Protein AF-A0A812PZ61-F1 (afdb_monomer_lite)

pLDDT: mean 82.02, std 17.29, range [27.69, 97.19]

Secondary structure (DSSP, 8-state):
-HHHHHHHHHHTT-SS-TTSSBS-SSS--B---TTS-GGGBTT--STT-GGGGG---HHHHHHHS-GGGS-GGGGSTT--HHHHT--IIIIIIIIIHHHHHHHHHHHHHHTT-S---SSHHHHHHHHHHHHHHHHHHTT----S----HHHHTTTT-SS----TT--HHHHHHHHHHHHHHHHHHHHH-SS--HHHHHHHHHTTS----S-------

Structure (mmCIF, N/CA/C/O backbone):
data_AF-A0A812PZ61-F1
#
_entry.id   AF-A0A812PZ61-F1
#
loop_
_atom_site.group_PDB
_atom_site.id
_atom_site.type_symbol
_atom_site.label_atom_id
_atom_site.label_alt_id
_atom_site.label_comp_id
_atom_site.label_asym_id
_atom_site.label_entity_id
_atom_site.label_seq_id
_atom_site.pdbx_PDB_ins_code
_atom_site.Cartn_x
_atom_site.Cartn_y
_atom_site.Cartn_z
_atom_site.occupancy
_atom_site.B_iso_or_equiv
_atom_site.auth_seq_id
_atom_site.auth_comp_id
_atom_site.auth_asym_id
_atom_site.auth_atom_id
_atom_site.pdbx_PDB_model_num
ATOM 1 N N . MET A 1 1 ? 16.440 5.138 2.531 1.00 53.47 1 MET A N 1
ATOM 2 C CA . MET A 1 1 ? 15.393 4.980 1.491 1.00 53.47 1 MET A CA 1
ATOM 3 C C . MET A 1 1 ? 15.891 5.343 0.094 1.00 53.47 1 MET A C 1
ATOM 5 O O . MET A 1 1 ? 15.826 4.488 -0.773 1.00 53.47 1 MET A O 1
ATOM 9 N N . LYS A 1 2 ? 16.418 6.557 -0.146 1.00 59.28 2 LYS 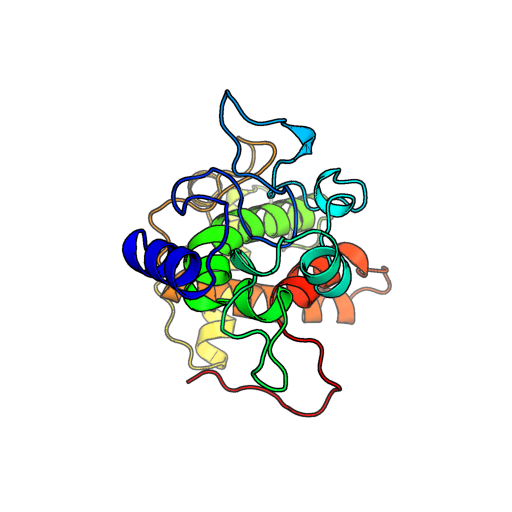A N 1
ATOM 10 C CA . LYS A 1 2 ? 16.941 6.957 -1.473 1.00 59.28 2 LYS A CA 1
ATOM 11 C C . LYS A 1 2 ? 18.099 6.066 -1.960 1.00 59.28 2 LYS A C 1
ATOM 13 O O . LYS A 1 2 ? 18.187 5.773 -3.144 1.00 59.28 2 LYS A O 1
ATOM 18 N N . TYR A 1 3 ? 18.962 5.629 -1.042 1.00 69.62 3 TYR A N 1
ATOM 19 C CA . TYR A 1 3 ? 20.165 4.860 -1.363 1.00 69.62 3 TYR A CA 1
ATOM 20 C C . TYR A 1 3 ? 19.883 3.379 -1.669 1.00 69.62 3 TYR A C 1
ATOM 22 O O . TYR A 1 3 ? 20.435 2.868 -2.633 1.00 69.62 3 TYR A O 1
ATOM 30 N N . ASP A 1 4 ? 18.973 2.724 -0.944 1.00 74.31 4 ASP A N 1
ATOM 31 C CA . ASP A 1 4 ? 18.611 1.310 -1.153 1.00 74.31 4 ASP A CA 1
ATOM 32 C C . ASP A 1 4 ? 17.922 1.089 -2.504 1.00 74.31 4 ASP A C 1
ATOM 34 O O . ASP A 1 4 ? 18.283 0.184 -3.253 1.00 74.31 4 ASP A O 1
ATOM 38 N N . LEU A 1 5 ? 16.964 1.954 -2.860 1.00 77.06 5 LEU A N 1
ATOM 39 C CA . LEU A 1 5 ? 16.309 1.907 -4.172 1.00 77.06 5 LEU A CA 1
ATOM 40 C C . LEU A 1 5 ? 17.296 2.226 -5.296 1.00 77.06 5 LEU A C 1
ATOM 42 O O . LEU A 1 5 ? 17.279 1.569 -6.333 1.00 77.06 5 LEU A O 1
ATOM 46 N N . LYS A 1 6 ? 18.199 3.189 -5.074 1.00 86.06 6 LYS A N 1
ATOM 47 C CA . LYS A 1 6 ? 19.278 3.493 -6.018 1.00 86.06 6 LYS A CA 1
ATOM 48 C C . LYS A 1 6 ? 20.178 2.279 -6.244 1.00 86.06 6 LYS A C 1
ATOM 50 O O . LYS A 1 6 ? 20.423 1.941 -7.395 1.00 86.06 6 LYS A O 1
ATOM 55 N N . ALA A 1 7 ? 20.618 1.612 -5.179 1.00 86.75 7 ALA A N 1
ATOM 56 C CA . ALA A 1 7 ? 21.434 0.409 -5.278 1.00 86.75 7 ALA A CA 1
ATOM 57 C C . ALA A 1 7 ? 20.692 -0.706 -6.026 1.00 86.75 7 ALA A C 1
ATOM 59 O O . ALA A 1 7 ? 21.261 -1.304 -6.928 1.00 86.75 7 ALA A O 1
ATOM 60 N N . ARG A 1 8 ? 19.401 -0.932 -5.744 1.00 85.00 8 ARG A N 1
ATOM 61 C CA . ARG A 1 8 ? 18.586 -1.921 -6.475 1.00 85.00 8 ARG A CA 1
ATOM 62 C C . ARG A 1 8 ? 18.519 -1.633 -7.973 1.00 85.00 8 ARG A C 1
ATOM 64 O O . ARG A 1 8 ? 18.761 -2.545 -8.760 1.00 85.00 8 ARG A O 1
ATOM 71 N N . VAL A 1 9 ? 18.223 -0.389 -8.352 1.00 88.69 9 VAL A N 1
ATOM 72 C CA . VAL A 1 9 ? 18.189 0.045 -9.759 1.00 88.69 9 VAL A CA 1
ATOM 73 C C . VAL A 1 9 ? 19.549 -0.178 -10.420 1.00 88.69 9 VAL A C 1
ATOM 75 O O . VAL A 1 9 ? 19.623 -0.780 -11.487 1.00 88.69 9 VAL A O 1
ATOM 78 N N . GLN A 1 10 ? 20.630 0.236 -9.755 1.00 91.31 10 GLN A N 1
ATOM 79 C CA . GLN A 1 10 ? 21.991 0.121 -10.281 1.00 91.31 10 GLN A CA 1
ATOM 80 C C . GLN A 1 10 ? 22.463 -1.332 -10.398 1.00 91.31 10 GLN A C 1
ATOM 82 O O . GLN A 1 10 ? 23.061 -1.688 -11.404 1.00 91.31 10 GLN A O 1
ATOM 87 N N . CYS A 1 11 ? 22.176 -2.185 -9.416 1.00 91.88 11 CYS A N 1
ATOM 88 C CA . CYS A 1 11 ? 22.588 -3.588 -9.433 1.00 91.88 11 CYS A CA 1
ATOM 89 C C . CYS A 1 11 ? 21.823 -4.434 -10.458 1.00 91.88 11 CYS A C 1
ATOM 91 O O . CYS A 1 11 ? 22.316 -5.495 -10.824 1.00 91.88 11 CYS A O 1
ATOM 93 N N . ASN A 1 12 ? 20.632 -4.006 -10.891 1.00 92.81 12 ASN A N 1
ATOM 94 C CA . ASN A 1 12 ? 19.802 -4.736 -11.857 1.00 92.81 12 ASN A CA 1
ATOM 95 C C . ASN A 1 12 ? 19.757 -4.085 -13.247 1.00 92.81 12 ASN A C 1
ATOM 97 O O . ASN A 1 12 ? 19.023 -4.564 -14.105 1.00 92.81 12 ASN A O 1
ATOM 101 N N . PHE A 1 13 ? 20.490 -2.988 -13.454 1.00 93.62 13 PHE A N 1
ATOM 102 C CA . PHE A 1 13 ? 20.477 -2.208 -14.699 1.00 93.62 13 PHE A CA 1
ATOM 103 C C . PHE A 1 13 ? 19.070 -1.791 -15.148 1.00 93.62 13 PHE A C 1
ATOM 105 O O . PHE A 1 13 ? 18.771 -1.713 -16.337 1.00 93.62 13 PHE A O 1
ATOM 112 N N . PHE A 1 14 ? 18.186 -1.493 -14.192 1.00 91.88 14 PHE A N 1
ATOM 113 C CA . PHE A 1 14 ? 16.850 -1.019 -14.531 1.00 91.88 14 PHE A CA 1
ATOM 114 C C . PHE A 1 14 ? 16.921 0.370 -15.168 1.00 91.88 14 PHE A C 1
ATOM 116 O O . PHE A 1 14 ? 17.607 1.267 -14.675 1.00 91.88 14 PHE A O 1
ATOM 123 N N . SER A 1 15 ? 16.179 0.554 -16.261 1.00 87.62 15 SER A N 1
ATOM 124 C CA . SER A 1 15 ? 16.115 1.824 -16.994 1.00 87.62 15 SER A CA 1
ATOM 125 C C . SER A 1 15 ? 15.416 2.928 -16.197 1.00 87.62 15 SER A C 1
ATOM 127 O O . SER A 1 15 ? 15.659 4.118 -16.410 1.00 87.62 15 SER A O 1
ATOM 129 N N . ARG A 1 16 ? 14.556 2.551 -15.246 1.00 87.88 16 ARG A N 1
ATOM 130 C CA . ARG A 1 16 ? 13.842 3.487 -14.380 1.00 87.88 16 ARG A CA 1
ATOM 131 C C . ARG A 1 16 ? 14.787 4.042 -13.326 1.00 87.88 16 ARG A C 1
ATOM 133 O O . ARG A 1 16 ? 15.367 3.313 -12.527 1.00 87.88 16 ARG A O 1
ATOM 140 N N . HIS A 1 17 ? 14.912 5.365 -13.279 1.00 85.25 17 HIS A N 1
ATOM 141 C CA . HIS A 1 17 ? 15.695 6.003 -12.229 1.00 85.25 17 HIS A CA 1
ATOM 142 C C . HIS A 1 17 ? 14.991 5.867 -10.868 1.00 85.25 17 HIS A C 1
ATOM 144 O O . HIS A 1 17 ? 13.775 6.000 -10.754 1.00 85.25 17 HIS A O 1
ATOM 150 N N . TYR A 1 18 ? 15.768 5.692 -9.799 1.00 80.75 18 TYR A N 1
ATOM 151 C CA . TYR A 1 18 ? 15.262 5.466 -8.434 1.00 80.75 18 TYR A CA 1
ATOM 152 C C . TYR A 1 18 ? 14.391 6.602 -7.856 1.00 80.75 18 TYR A C 1
ATOM 154 O O . TYR A 1 18 ? 13.793 6.449 -6.794 1.00 80.75 18 TYR A O 1
ATOM 162 N N . GLY A 1 19 ? 14.399 7.774 -8.496 1.00 81.31 19 GLY A N 1
ATOM 163 C CA . GLY A 1 19 ? 13.623 8.949 -8.099 1.00 81.31 19 GLY A CA 1
ATOM 164 C C . GLY A 1 19 ? 12.342 9.139 -8.908 1.00 81.31 19 GLY A C 1
ATOM 165 O O . GLY A 1 19 ? 11.720 10.187 -8.772 1.00 81.31 19 GLY A O 1
ATOM 166 N N . CYS A 1 20 ? 11.992 8.198 -9.790 1.00 86.50 20 CYS A N 1
ATOM 167 C CA . CYS A 1 20 ? 10.758 8.287 -10.559 1.00 86.50 20 CYS A CA 1
ATOM 168 C C . CYS A 1 20 ? 9.542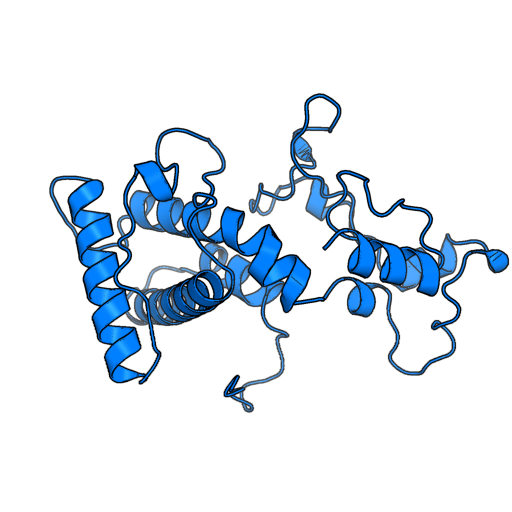 8.060 -9.652 1.00 86.50 20 CYS A C 1
ATOM 170 O O . CYS A 1 20 ? 9.648 7.528 -8.544 1.00 86.50 20 CYS A O 1
ATOM 172 N N . ASN A 1 21 ? 8.365 8.454 -10.137 1.00 87.12 21 ASN A N 1
ATOM 173 C CA . ASN A 1 21 ? 7.117 8.245 -9.405 1.00 87.12 21 ASN A CA 1
ATOM 174 C C . ASN A 1 21 ? 6.603 6.803 -9.500 1.00 87.12 21 ASN A C 1
ATOM 176 O O . ASN A 1 21 ? 5.632 6.479 -8.826 1.00 87.12 21 ASN A O 1
ATOM 180 N N . LEU A 1 22 ? 7.226 5.934 -10.298 1.00 86.56 22 LEU A N 1
ATOM 181 C CA . LEU A 1 22 ? 6.807 4.541 -10.445 1.00 86.56 22 LEU A CA 1
ATOM 182 C C . LEU A 1 22 ? 7.115 3.761 -9.162 1.00 86.56 22 LEU A C 1
ATOM 184 O O . LEU A 1 22 ? 8.175 3.922 -8.559 1.00 86.56 22 LEU A O 1
ATOM 188 N N . VAL A 1 23 ? 6.172 2.929 -8.718 1.00 81.81 23 VAL A N 1
ATOM 189 C CA . VAL A 1 23 ? 6.285 2.231 -7.423 1.00 81.81 23 VAL A CA 1
ATOM 190 C C . VAL A 1 23 ? 7.032 0.901 -7.509 1.00 81.81 23 VAL A C 1
ATOM 192 O O . VAL A 1 23 ? 7.498 0.400 -6.487 1.00 81.81 23 VAL A O 1
ATOM 195 N N . CYS A 1 24 ? 7.149 0.318 -8.703 1.00 82.56 24 CYS A N 1
ATOM 196 C CA . CYS A 1 24 ? 7.891 -0.918 -8.943 1.00 82.56 24 CYS A CA 1
ATOM 197 C C . CYS A 1 24 ? 8.337 -1.024 -10.409 1.00 82.56 24 CYS A C 1
ATOM 199 O O . CYS A 1 24 ? 7.972 -0.188 -11.229 1.00 82.56 24 CYS A O 1
ATOM 201 N N . GLU A 1 25 ? 9.093 -2.070 -10.746 1.00 86.62 25 GLU A N 1
ATOM 202 C CA . GLU A 1 25 ? 9.547 -2.356 -12.120 1.00 86.62 25 GLU A CA 1
ATOM 203 C C . GLU A 1 25 ? 8.561 -3.217 -12.924 1.00 86.62 25 GLU A C 1
ATOM 205 O O . GLU A 1 25 ? 8.657 -3.315 -14.143 1.00 86.62 25 GLU A O 1
ATOM 210 N N . SER A 1 26 ? 7.593 -3.844 -12.252 1.00 88.00 26 SER A N 1
ATOM 211 C CA . SER A 1 26 ? 6.678 -4.815 -12.864 1.00 88.00 26 SER A CA 1
ATOM 212 C C . SER A 1 26 ? 5.349 -4.221 -13.327 1.00 88.00 26 SER A C 1
ATOM 214 O O . SER A 1 26 ? 4.508 -4.972 -13.806 1.00 88.00 26 SER A O 1
ATOM 216 N N . CYS A 1 27 ? 5.104 -2.921 -13.174 1.00 89.56 27 CYS A N 1
ATOM 217 C CA . CYS A 1 27 ? 3.934 -2.241 -13.744 1.00 89.56 27 CYS A CA 1
ATOM 218 C C . CYS A 1 27 ? 4.176 -0.731 -13.870 1.00 89.56 27 CYS A C 1
ATOM 220 O O . CYS A 1 27 ? 5.232 -0.238 -13.477 1.00 89.56 27 CYS A O 1
ATOM 222 N N . PHE A 1 28 ? 3.218 0.015 -14.420 1.00 90.81 28 PHE A N 1
ATOM 223 C CA . PHE A 1 28 ? 3.253 1.480 -14.511 1.00 90.81 28 PHE A CA 1
ATOM 224 C C . PHE A 1 28 ? 2.526 2.191 -13.364 1.00 90.81 28 PHE A C 1
ATOM 226 O O . PHE A 1 28 ? 2.258 3.384 -13.460 1.00 90.81 28 PHE A O 1
ATOM 233 N N . ALA A 1 29 ? 2.231 1.490 -12.264 1.00 89.38 29 ALA A N 1
ATOM 234 C CA . ALA A 1 29 ? 1.655 2.133 -11.090 1.00 89.38 29 ALA A CA 1
ATOM 235 C C . ALA A 1 29 ? 2.591 3.241 -10.581 1.00 89.38 29 ALA A C 1
ATOM 237 O O . ALA A 1 29 ? 3.792 3.018 -10.391 1.00 89.38 29 ALA A O 1
ATOM 238 N N . CYS A 1 30 ? 2.049 4.434 -10.356 1.00 88.94 30 CYS A N 1
ATOM 239 C CA . CYS A 1 30 ? 2.816 5.610 -9.974 1.00 88.94 30 CYS A CA 1
ATOM 240 C C . CYS A 1 30 ? 2.196 6.344 -8.790 1.00 88.94 30 CYS A C 1
ATOM 242 O O . CYS A 1 30 ? 0.980 6.336 -8.592 1.00 88.94 30 CYS A O 1
ATOM 244 N N . LYS A 1 31 ? 3.050 7.000 -8.002 1.00 86.44 31 LYS A N 1
ATOM 245 C CA . LYS A 1 31 ? 2.644 7.951 -6.972 1.00 86.44 31 LYS A CA 1
ATOM 246 C C . LYS A 1 31 ? 1.918 9.127 -7.618 1.00 86.44 31 LYS A C 1
ATOM 248 O O . LYS A 1 31 ? 2.411 9.614 -8.634 1.00 86.44 31 LYS A O 1
ATOM 253 N N . PRO A 1 32 ? 0.804 9.590 -7.032 1.00 87.25 32 PRO A N 1
ATOM 254 C CA . PRO A 1 32 ? 0.094 10.741 -7.557 1.00 87.25 32 PRO A CA 1
ATOM 255 C C . PRO A 1 32 ? 0.986 11.985 -7.478 1.00 87.25 32 PRO A C 1
ATOM 257 O O . PRO A 1 32 ? 1.532 12.308 -6.422 1.00 87.25 32 PRO A O 1
ATOM 260 N N . ALA A 1 33 ? 1.135 12.654 -8.612 1.00 88.25 33 ALA A N 1
ATOM 261 C CA . ALA A 1 33 ? 1.774 13.949 -8.784 1.00 88.25 33 ALA A CA 1
ATOM 262 C C . ALA A 1 33 ? 1.110 14.676 -9.963 1.00 88.25 33 ALA A C 1
ATOM 264 O O . ALA A 1 33 ? 0.471 14.039 -10.802 1.00 88.25 33 ALA A O 1
ATOM 265 N N . ASP A 1 34 ? 1.315 15.988 -10.070 1.00 87.69 34 ASP A N 1
ATOM 266 C CA . ASP A 1 34 ? 0.693 16.815 -11.117 1.00 87.69 34 ASP A CA 1
ATOM 267 C C . ASP A 1 34 ? 1.034 16.347 -12.545 1.00 87.69 34 ASP A C 1
ATOM 269 O O . ASP A 1 34 ? 0.280 16.582 -13.482 1.00 87.69 34 ASP A O 1
ATOM 273 N N . SER A 1 35 ? 2.168 15.660 -12.715 1.00 87.19 35 SER A N 1
ATOM 274 C CA . SER A 1 35 ? 2.659 15.158 -14.002 1.00 87.19 35 SER A CA 1
ATOM 275 C C . SER A 1 35 ? 2.328 13.691 -14.292 1.00 87.19 35 SER A C 1
ATOM 277 O O . SER A 1 35 ? 2.734 13.172 -15.332 1.00 87.19 35 SER A O 1
ATOM 279 N N . THR A 1 36 ? 1.653 12.986 -13.381 1.00 88.19 36 THR A N 1
ATOM 280 C CA . THR A 1 36 ? 1.374 11.549 -13.530 1.00 88.19 36 THR A CA 1
ATOM 281 C C . THR A 1 36 ? -0.062 11.292 -13.951 1.00 88.19 36 THR A C 1
ATOM 283 O O . THR A 1 36 ? -0.969 11.923 -13.419 1.00 88.19 36 THR A O 1
ATOM 286 N N . GLU A 1 37 ? -0.266 10.313 -14.835 1.00 90.62 37 GLU A N 1
ATOM 287 C CA . GLU A 1 37 ? -1.592 9.844 -15.251 1.00 90.62 37 GLU A CA 1
ATOM 288 C C . GLU A 1 37 ? -2.422 9.388 -14.030 1.00 90.62 37 GLU A C 1
ATOM 290 O O . GLU A 1 37 ? -2.051 8.396 -13.388 1.00 90.62 37 GLU A O 1
ATOM 295 N N . PRO A 1 38 ? -3.541 10.063 -13.697 1.00 89.12 38 PRO A N 1
ATOM 296 C CA . PRO A 1 38 ? -4.363 9.723 -12.534 1.00 89.12 38 PRO A CA 1
ATOM 297 C C . PRO A 1 38 ? -4.846 8.268 -12.516 1.00 89.12 38 PRO A C 1
ATOM 299 O O . PRO A 1 38 ? -4.929 7.657 -11.448 1.00 89.12 38 PRO A O 1
ATOM 302 N N . LEU A 1 39 ? -5.101 7.670 -13.685 1.00 89.44 39 LEU A N 1
ATOM 303 C CA . LEU A 1 39 ? -5.529 6.269 -13.788 1.00 89.44 39 LEU A CA 1
ATOM 304 C C . LEU A 1 39 ? -4.435 5.267 -13.380 1.00 89.44 39 LEU A C 1
ATOM 306 O O . LEU A 1 39 ? -4.736 4.130 -13.000 1.00 89.44 39 LEU A O 1
ATOM 310 N N . MET A 1 40 ? -3.168 5.685 -13.415 1.00 92.31 40 MET A N 1
ATOM 311 C CA . MET A 1 40 ? -2.020 4.878 -12.997 1.00 92.31 40 MET A CA 1
ATOM 312 C C . MET A 1 40 ? -1.706 5.009 -11.502 1.00 92.31 40 MET A C 1
ATOM 314 O O . MET A 1 40 ? -0.725 4.439 -11.025 1.00 92.31 40 MET A O 1
ATOM 318 N N . ASN A 1 41 ? -2.544 5.705 -10.731 1.00 88.06 41 ASN A N 1
ATOM 319 C CA . ASN A 1 41 ? -2.355 5.861 -9.295 1.00 88.06 41 ASN A CA 1
ATOM 320 C C . ASN A 1 41 ? -2.299 4.495 -8.585 1.00 88.06 41 ASN A C 1
ATOM 322 O O . ASN A 1 41 ? -3.267 3.729 -8.595 1.00 88.06 41 ASN A O 1
ATOM 326 N N . TYR A 1 42 ? -1.170 4.201 -7.932 1.00 85.50 42 TYR A N 1
ATOM 327 C CA . TYR A 1 42 ? -0.973 2.942 -7.196 1.00 85.50 42 TYR A CA 1
ATOM 328 C C . TYR A 1 42 ? -1.945 2.762 -6.022 1.00 85.50 42 TYR A C 1
ATOM 330 O O . TYR A 1 42 ? -2.115 1.647 -5.537 1.00 85.50 42 TYR A O 1
ATOM 338 N N . ARG A 1 43 ? -2.561 3.854 -5.550 1.00 83.31 43 ARG A N 1
ATOM 339 C CA . ARG A 1 43 ? -3.534 3.848 -4.450 1.00 83.31 43 ARG A CA 1
ATOM 340 C C . ARG A 1 43 ? -4.913 3.349 -4.885 1.00 83.31 43 ARG A C 1
ATOM 342 O O . ARG A 1 43 ? -5.754 3.077 -4.036 1.00 83.31 43 ARG A O 1
ATOM 349 N N . ASN A 1 44 ? -5.162 3.226 -6.188 1.00 80.75 44 ASN A N 1
ATOM 350 C CA . ASN A 1 44 ? -6.427 2.721 -6.703 1.00 80.75 44 ASN A CA 1
ATOM 351 C C . ASN A 1 44 ? -6.468 1.186 -6.632 1.00 80.75 44 ASN A C 1
ATOM 353 O O . ASN A 1 44 ? -6.037 0.494 -7.550 1.00 80.75 44 ASN A O 1
ATOM 357 N N . PHE A 1 45 ? -7.007 0.633 -5.548 1.00 74.44 45 PHE A N 1
ATOM 358 C CA . PHE A 1 45 ? -7.074 -0.820 -5.361 1.00 74.44 45 PHE A CA 1
ATOM 359 C C . PHE A 1 45 ? -8.218 -1.508 -6.114 1.00 74.44 45 PHE A C 1
ATOM 361 O O . PHE A 1 45 ? -8.304 -2.736 -6.053 1.00 74.44 45 PHE A O 1
ATOM 368 N N . ASN A 1 46 ? -9.046 -0.774 -6.865 1.00 74.44 46 ASN A N 1
ATOM 369 C CA . ASN A 1 46 ? -10.144 -1.358 -7.635 1.00 74.44 46 ASN A CA 1
ATOM 370 C C . ASN A 1 46 ? -9.643 -2.418 -8.627 1.00 74.44 46 ASN A C 1
ATOM 372 O O . ASN A 1 46 ? -8.545 -2.313 -9.180 1.00 74.44 46 ASN A O 1
ATOM 376 N N . LEU A 1 47 ? -10.461 -3.442 -8.888 1.00 75.25 47 LEU A N 1
ATOM 377 C CA . LEU A 1 47 ? -10.133 -4.500 -9.855 1.00 75.25 47 LEU A CA 1
ATOM 378 C C . LEU A 1 47 ? -9.944 -3.952 -11.277 1.00 75.25 47 LEU A C 1
ATOM 380 O O . LEU A 1 47 ? -9.134 -4.479 -12.035 1.00 75.25 47 LEU A O 1
ATOM 384 N N . SER A 1 48 ? -10.640 -2.863 -11.599 1.00 81.38 48 SER A N 1
ATOM 385 C CA . SER A 1 48 ? -10.562 -2.138 -12.867 1.00 81.38 48 SER A CA 1
ATOM 386 C C . SER A 1 48 ? -9.431 -1.103 -12.936 1.00 81.38 48 SER A C 1
ATOM 388 O O . SER A 1 48 ? -9.329 -0.391 -13.933 1.00 81.38 48 SER A O 1
ATOM 390 N N . ALA A 1 49 ? -8.585 -0.977 -11.906 1.00 83.06 49 ALA A N 1
ATOM 391 C CA . ALA A 1 49 ? -7.522 0.024 -11.895 1.00 83.06 49 ALA A CA 1
ATOM 392 C C . ALA A 1 49 ? -6.557 -0.171 -13.078 1.00 83.06 49 ALA A C 1
ATOM 394 O O . ALA A 1 49 ? -6.000 -1.255 -13.267 1.00 83.06 49 ALA A O 1
ATOM 395 N N . ALA A 1 50 ? -6.322 0.889 -13.858 1.00 91.31 50 ALA A N 1
ATOM 396 C CA . ALA A 1 50 ? -5.605 0.796 -15.132 1.00 91.31 50 ALA A CA 1
ATOM 397 C C . ALA A 1 50 ? -4.174 0.262 -14.976 1.00 91.31 50 ALA A C 1
ATOM 399 O O . ALA A 1 50 ? -3.703 -0.522 -15.801 1.00 91.31 50 ALA A O 1
ATOM 400 N N . HIS A 1 51 ? -3.495 0.597 -13.875 1.00 87.50 51 HIS A N 1
ATOM 401 C CA . HIS A 1 51 ? -2.149 0.091 -13.621 1.00 87.50 51 HIS A CA 1
ATOM 402 C C . HIS A 1 51 ? -2.085 -1.443 -13.508 1.00 87.50 51 HIS A C 1
ATOM 404 O O . HIS A 1 51 ? -1.027 -2.023 -13.761 1.00 87.50 51 HIS A O 1
ATOM 410 N N . ARG A 1 52 ? -3.191 -2.136 -13.200 1.00 85.31 52 ARG A N 1
ATOM 411 C CA . ARG A 1 52 ? -3.238 -3.610 -13.191 1.00 85.31 52 ARG A CA 1
ATOM 412 C C . ARG A 1 52 ? -3.074 -4.203 -14.592 1.00 85.31 52 ARG A C 1
ATOM 414 O O . ARG A 1 52 ? -2.520 -5.291 -14.722 1.00 85.31 52 ARG A O 1
ATOM 421 N N . LEU A 1 53 ? -3.485 -3.471 -15.630 1.00 90.94 53 LEU A N 1
ATOM 422 C CA . LEU A 1 53 ? -3.334 -3.862 -17.037 1.00 90.94 53 LEU A CA 1
ATOM 423 C C . LEU A 1 53 ? -1.903 -3.656 -17.555 1.00 90.94 53 LEU A C 1
ATOM 425 O O . LEU A 1 53 ? -1.521 -4.219 -18.573 1.00 90.94 53 LEU A O 1
ATOM 429 N N . SER A 1 54 ? -1.091 -2.878 -16.839 1.00 92.25 54 SER A N 1
ATOM 430 C CA . SER A 1 54 ? 0.275 -2.527 -17.244 1.00 92.25 54 SER A CA 1
ATOM 431 C C . SER A 1 54 ? 1.360 -3.498 -16.765 1.00 92.25 54 SER A C 1
ATOM 433 O O . SER A 1 54 ? 2.541 -3.147 -16.727 1.00 92.25 54 SER A O 1
ATOM 435 N N . ARG A 1 55 ? 0.979 -4.700 -16.322 1.00 91.00 55 ARG A N 1
ATOM 436 C CA . ARG A 1 55 ? 1.916 -5.632 -15.695 1.00 91.00 55 ARG A CA 1
ATOM 437 C C . ARG A 1 55 ? 2.947 -6.156 -16.699 1.00 91.00 55 ARG A C 1
ATOM 439 O O . ARG A 1 55 ? 2.605 -6.725 -17.729 1.00 91.00 55 ARG A O 1
ATOM 446 N N . ILE A 1 56 ? 4.216 -6.045 -16.328 1.00 92.62 56 ILE A N 1
ATOM 447 C CA . ILE A 1 56 ? 5.370 -6.582 -17.041 1.00 92.62 56 ILE A CA 1
ATOM 448 C C . ILE A 1 56 ? 5.773 -7.883 -16.346 1.00 92.62 56 ILE A C 1
ATOM 450 O O . ILE A 1 56 ? 6.175 -7.879 -15.181 1.00 92.62 56 ILE A O 1
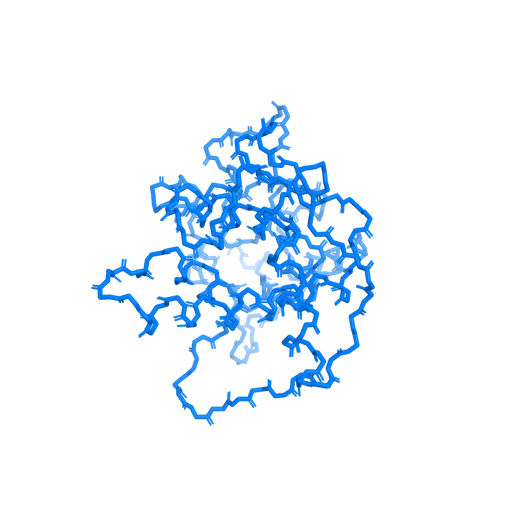ATOM 454 N N . SER A 1 57 ? 5.632 -9.006 -17.052 1.00 93.50 57 SER A N 1
ATOM 455 C CA . SER A 1 57 ? 6.108 -10.308 -16.569 1.00 93.50 57 SER A CA 1
ATOM 456 C C . SER A 1 57 ? 7.622 -10.441 -16.742 1.00 93.50 57 SER A C 1
ATOM 458 O O . SER A 1 57 ? 8.191 -9.797 -17.627 1.00 93.50 57 SER A O 1
ATOM 460 N N . HIS A 1 58 ? 8.275 -11.327 -15.982 1.00 94.69 58 HIS A N 1
ATOM 461 C CA . HIS A 1 58 ? 9.684 -11.661 -16.236 1.00 94.69 58 HIS A CA 1
ATOM 462 C C . HIS A 1 58 ? 9.938 -12.053 -17.702 1.00 94.69 58 HIS A C 1
ATOM 464 O O . HIS A 1 58 ? 10.874 -11.549 -18.313 1.00 94.69 58 HIS A O 1
ATOM 470 N N . ARG A 1 59 ? 9.059 -12.864 -18.309 1.00 96.44 59 ARG A N 1
ATOM 471 C CA . ARG A 1 59 ? 9.165 -13.236 -19.731 1.00 96.44 59 ARG A CA 1
ATOM 472 C C . ARG A 1 59 ? 9.134 -12.010 -20.647 1.00 96.44 59 ARG A C 1
ATOM 474 O O . ARG A 1 59 ? 9.945 -11.916 -21.560 1.00 96.44 59 ARG A O 1
ATOM 481 N N . THR A 1 60 ? 8.207 -11.084 -20.403 1.00 96.31 60 THR A N 1
ATOM 482 C CA . THR A 1 60 ? 8.093 -9.827 -21.160 1.00 96.31 60 THR A CA 1
ATOM 483 C C . THR A 1 60 ? 9.354 -8.982 -21.007 1.00 96.31 60 THR A C 1
ATOM 485 O O . THR A 1 60 ? 9.866 -8.472 -21.994 1.00 96.31 60 THR A O 1
ATOM 488 N N . TYR A 1 61 ? 9.879 -8.875 -19.785 1.00 95.12 61 TYR A N 1
ATOM 489 C CA . TYR A 1 61 ? 11.115 -8.154 -19.501 1.00 95.12 61 TYR A CA 1
ATOM 490 C C . TYR A 1 61 ? 12.303 -8.734 -20.268 1.00 95.12 61 TYR A C 1
ATOM 492 O O . TYR A 1 61 ? 12.977 -7.988 -20.968 1.00 95.12 61 TYR A O 1
ATOM 500 N N . VAL A 1 62 ? 12.513 -10.052 -20.219 1.00 96.50 62 VAL A N 1
ATOM 501 C CA . VAL A 1 62 ? 13.617 -10.706 -20.940 1.00 96.50 62 VAL A CA 1
ATOM 502 C C . VAL A 1 62 ? 13.477 -10.552 -22.456 1.00 96.50 62 VAL A C 1
ATOM 504 O O . VAL A 1 62 ? 14.469 -10.339 -23.139 1.00 96.50 62 VAL A O 1
ATOM 507 N N . ALA A 1 63 ? 12.253 -10.634 -22.984 1.00 97.19 63 ALA A N 1
ATOM 508 C CA . ALA A 1 63 ? 12.010 -10.543 -24.422 1.00 97.19 63 ALA A CA 1
ATOM 509 C C . ALA A 1 63 ? 12.178 -9.124 -24.993 1.00 97.19 63 ALA A C 1
ATOM 511 O O . ALA A 1 63 ? 12.546 -8.982 -26.155 1.00 97.19 63 ALA A O 1
ATOM 512 N N . LEU A 1 64 ? 11.864 -8.087 -24.208 1.00 95.88 64 LEU A N 1
ATOM 513 C CA . LEU A 1 64 ? 11.851 -6.693 -24.671 1.00 95.88 64 LEU A CA 1
ATOM 514 C C . LEU A 1 64 ? 13.081 -5.883 -24.240 1.00 95.88 64 LEU A C 1
ATOM 516 O O . LEU A 1 64 ? 13.257 -4.762 -24.712 1.00 95.88 64 LEU A O 1
ATOM 520 N N . THR A 1 65 ? 13.909 -6.412 -23.340 1.00 95.69 65 THR A N 1
ATOM 521 C CA . THR A 1 65 ? 15.101 -5.713 -22.841 1.00 95.69 65 THR A CA 1
ATOM 522 C C . THR A 1 65 ? 16.327 -6.132 -23.651 1.00 95.69 65 THR A C 1
ATOM 524 O O . THR A 1 65 ? 16.591 -7.333 -23.749 1.00 95.69 65 THR A O 1
ATOM 527 N N . PRO A 1 66 ? 17.097 -5.182 -24.216 1.00 96.06 66 PRO A N 1
ATOM 528 C CA . PRO A 1 66 ? 18.335 -5.499 -24.921 1.00 96.06 66 PRO A CA 1
ATOM 529 C C . PRO A 1 66 ? 19.317 -6.284 -24.035 1.00 96.06 66 PRO A C 1
ATOM 531 O O . PRO A 1 66 ? 19.375 -6.009 -22.832 1.00 96.06 66 PRO A O 1
ATOM 534 N N . PRO A 1 67 ? 20.111 -7.223 -24.585 1.00 95.69 67 PRO A N 1
ATOM 535 C CA . PRO A 1 67 ? 21.031 -8.047 -23.799 1.00 95.69 67 PRO A CA 1
ATOM 536 C C . PRO A 1 67 ? 21.978 -7.253 -22.890 1.00 95.69 67 PRO A C 1
ATOM 538 O O . PRO A 1 67 ? 22.237 -7.663 -21.762 1.00 95.69 67 PRO A O 1
ATOM 541 N N . GLU A 1 68 ? 22.447 -6.092 -23.343 1.00 95.06 68 GLU A N 1
ATOM 542 C CA . GLU A 1 68 ? 23.328 -5.185 -22.603 1.00 95.06 68 GLU A CA 1
ATOM 543 C C . GLU A 1 68 ? 22.636 -4.422 -21.458 1.00 95.06 68 GLU A C 1
ATOM 545 O O . GLU A 1 68 ? 23.310 -3.839 -20.611 1.00 95.06 68 GLU A O 1
ATOM 550 N N . GLN A 1 69 ? 21.300 -4.436 -21.415 1.00 94.81 69 GLN A N 1
ATOM 551 C CA . GLN A 1 69 ? 20.474 -3.828 -20.363 1.00 94.81 69 GLN A CA 1
ATOM 552 C C . GLN A 1 69 ? 19.762 -4.870 -19.490 1.00 94.81 69 GLN A C 1
ATOM 554 O O . GLN A 1 69 ? 19.030 -4.511 -18.563 1.00 94.81 69 GLN A O 1
ATOM 559 N N . LEU A 1 70 ? 19.944 -6.164 -19.769 1.00 96.00 70 LEU A N 1
ATOM 560 C CA . LEU A 1 70 ? 19.421 -7.211 -18.903 1.00 96.00 70 LEU A CA 1
ATOM 561 C C . LEU A 1 70 ? 20.138 -7.181 -17.555 1.00 96.00 70 LEU A C 1
ATOM 563 O O . LEU A 1 70 ? 21.347 -6.964 -17.462 1.00 96.00 70 LEU A O 1
ATOM 567 N N . SER A 1 71 ? 19.376 -7.445 -16.497 1.00 95.88 71 SER A N 1
ATOM 568 C CA . SER A 1 71 ? 19.925 -7.590 -15.157 1.00 95.88 71 SER A CA 1
ATOM 569 C C . SER A 1 71 ? 21.011 -8.671 -15.158 1.00 95.88 71 SER A C 1
ATOM 571 O O . SER A 1 71 ? 20.752 -9.787 -15.624 1.00 95.88 71 SER A O 1
ATOM 573 N N . PRO A 1 72 ? 22.197 -8.408 -14.579 1.00 96.38 72 PRO A N 1
ATOM 574 C CA . PRO A 1 72 ? 23.269 -9.401 -14.516 1.00 96.38 72 PRO A CA 1
ATOM 575 C C . PRO A 1 72 ? 22.873 -10.623 -13.673 1.00 96.38 72 PRO A C 1
ATOM 577 O O . PRO A 1 72 ? 23.482 -11.681 -13.781 1.00 96.38 72 PRO A O 1
ATOM 580 N N . TRP A 1 73 ? 21.821 -10.493 -12.860 1.00 95.75 73 TRP A N 1
ATOM 581 C CA . TRP A 1 73 ? 21.276 -11.545 -12.010 1.00 95.75 73 TRP A CA 1
ATOM 582 C C . TRP A 1 73 ? 20.405 -12.556 -12.769 1.00 95.75 73 TRP A C 1
ATOM 584 O O . TRP A 1 73 ? 20.003 -13.555 -12.180 1.00 95.75 73 TRP A O 1
ATOM 594 N N . ILE A 1 74 ? 20.132 -12.352 -14.065 1.00 96.12 74 ILE A N 1
ATOM 595 C CA . ILE A 1 74 ? 19.321 -13.277 -14.878 1.00 96.12 74 ILE A CA 1
ATOM 596 C C . ILE A 1 74 ? 19.915 -14.692 -14.967 1.00 96.12 74 ILE A C 1
ATOM 598 O O . ILE A 1 74 ? 19.188 -15.658 -15.175 1.00 96.12 74 ILE A O 1
ATOM 602 N N . CYS A 1 75 ? 21.230 -14.830 -14.781 1.00 94.56 75 CYS A N 1
ATOM 603 C CA . CYS A 1 75 ? 21.909 -16.124 -14.754 1.00 94.56 75 CYS A CA 1
ATOM 604 C C . CYS A 1 75 ? 21.715 -16.889 -13.433 1.00 94.56 75 CYS A C 1
ATOM 606 O O . CYS A 1 75 ? 22.034 -18.076 -13.361 1.00 94.56 75 CYS A O 1
ATOM 608 N N . MET A 1 76 ? 21.205 -16.239 -12.381 1.00 95.94 76 MET A N 1
ATOM 609 C CA . MET A 1 76 ? 20.968 -16.886 -11.096 1.00 95.94 76 MET A CA 1
ATOM 610 C C . MET A 1 76 ? 19.647 -17.651 -11.097 1.00 95.94 76 MET A C 1
ATOM 612 O O . MET A 1 76 ? 18.576 -17.094 -11.337 1.00 95.94 76 MET A O 1
ATOM 616 N N . SER A 1 77 ? 19.717 -18.938 -10.756 1.00 95.62 77 SER A N 1
ATOM 617 C CA . SER A 1 77 ? 18.532 -19.786 -10.625 1.00 95.62 77 SER A CA 1
ATOM 618 C C . SER A 1 77 ? 17.532 -19.198 -9.622 1.00 95.62 77 SER A C 1
ATOM 620 O O . SER A 1 77 ? 17.896 -18.818 -8.508 1.00 95.62 77 SER A O 1
ATOM 622 N N . GLY A 1 78 ? 16.264 -19.117 -10.028 1.00 91.00 78 GLY A N 1
ATOM 623 C CA . GLY A 1 78 ? 15.176 -18.561 -9.220 1.00 91.00 78 GLY A CA 1
ATOM 624 C C . GLY A 1 78 ? 15.068 -17.032 -9.236 1.00 91.00 78 GLY A C 1
ATOM 625 O O . GLY A 1 78 ? 14.084 -16.502 -8.712 1.00 91.00 78 GLY A O 1
ATOM 626 N N . TRP A 1 79 ? 16.014 -16.314 -9.852 1.00 94.00 79 TRP A N 1
ATOM 627 C CA . TRP A 1 79 ? 15.869 -14.875 -10.046 1.00 94.00 79 TRP A CA 1
ATOM 628 C C . TRP A 1 79 ? 14.762 -14.578 -11.063 1.00 94.00 79 TRP A C 1
ATOM 630 O O . TRP A 1 79 ? 14.688 -15.173 -12.134 1.00 94.00 79 TRP A O 1
ATOM 640 N N . THR A 1 80 ? 13.887 -13.637 -10.718 1.00 93.81 80 THR A N 1
ATOM 641 C CA . THR A 1 80 ? 12.801 -13.146 -11.581 1.00 93.81 80 THR A CA 1
ATOM 642 C C . THR A 1 80 ? 12.628 -11.646 -11.378 1.00 93.81 80 THR A C 1
ATOM 644 O O . THR A 1 80 ? 12.982 -11.124 -10.316 1.00 93.81 80 THR A O 1
ATOM 647 N N . LEU A 1 81 ? 12.036 -10.936 -12.344 1.00 91.50 81 LEU A N 1
ATOM 648 C CA . LEU A 1 81 ? 11.769 -9.498 -12.189 1.00 91.50 81 LEU A CA 1
ATOM 649 C C . LEU A 1 81 ? 10.900 -9.235 -10.947 1.00 91.50 81 LEU A C 1
ATOM 651 O O . LEU A 1 81 ? 11.148 -8.315 -10.167 1.00 91.50 81 LEU A O 1
ATOM 655 N N . GLU A 1 82 ? 9.914 -10.100 -10.727 1.00 87.88 82 GLU A N 1
ATOM 656 C CA . GLU A 1 82 ? 8.993 -10.051 -9.601 1.00 87.88 82 GLU A CA 1
ATOM 657 C C . GLU A 1 82 ? 9.729 -10.179 -8.259 1.00 87.88 82 GLU A C 1
ATOM 659 O O . GLU A 1 82 ? 9.297 -9.575 -7.275 1.00 87.88 82 GLU A O 1
ATOM 664 N N . SER A 1 83 ? 10.864 -10.888 -8.204 1.00 84.88 83 SER A N 1
ATOM 665 C CA . SER A 1 83 ? 11.675 -11.002 -6.984 1.00 84.88 83 SER A CA 1
ATOM 666 C C . SER A 1 83 ? 12.330 -9.677 -6.567 1.00 84.88 83 SER A C 1
ATOM 668 O O . SER A 1 83 ? 12.458 -9.402 -5.374 1.00 84.88 83 SER A O 1
ATOM 670 N N . CYS A 1 84 ? 12.648 -8.796 -7.522 1.00 82.38 84 CYS A N 1
ATOM 671 C CA . CYS A 1 84 ? 13.257 -7.490 -7.248 1.00 82.38 84 CYS A CA 1
ATOM 672 C C . CYS A 1 84 ? 12.270 -6.477 -6.653 1.00 82.38 84 CYS A C 1
ATOM 674 O O . CYS A 1 84 ? 12.683 -5.551 -5.949 1.00 82.38 84 CYS A O 1
ATOM 676 N N . THR A 1 85 ? 10.973 -6.666 -6.913 1.00 66.31 85 THR A N 1
ATOM 677 C CA . THR A 1 85 ? 9.896 -5.747 -6.499 1.00 66.31 85 THR A CA 1
ATOM 678 C C . THR A 1 85 ? 9.377 -5.982 -5.082 1.00 66.31 85 THR A C 1
ATOM 680 O O . THR A 1 85 ? 8.654 -5.150 -4.537 1.00 66.31 85 THR A O 1
ATOM 683 N N . ARG A 1 86 ? 9.760 -7.099 -4.458 1.00 64.25 86 ARG A N 1
ATOM 684 C CA . ARG A 1 86 ? 9.233 -7.543 -3.166 1.00 64.25 86 ARG A CA 1
ATOM 685 C C . ARG A 1 86 ? 10.219 -7.252 -2.048 1.00 64.25 86 ARG A C 1
ATOM 687 O O . ARG A 1 86 ? 10.726 -8.176 -1.429 1.00 64.25 86 ARG A O 1
ATOM 694 N N . ASP A 1 87 ? 10.510 -5.978 -1.796 1.00 66.25 87 ASP A N 1
ATOM 695 C CA . ASP A 1 87 ? 11.113 -5.572 -0.523 1.00 66.25 87 ASP A CA 1
ATOM 696 C C . ASP A 1 87 ? 9.986 -5.279 0.477 1.00 66.25 87 ASP A C 1
ATOM 698 O O . ASP A 1 87 ? 9.424 -4.176 0.453 1.00 66.25 87 ASP A O 1
ATOM 702 N N . PRO A 1 88 ? 9.617 -6.230 1.356 1.00 63.41 88 PRO A N 1
ATOM 703 C CA . PRO A 1 88 ? 8.501 -6.021 2.266 1.00 63.41 88 PRO A CA 1
ATOM 704 C C . PRO A 1 88 ? 8.831 -4.938 3.293 1.00 63.41 88 PRO A C 1
ATOM 706 O O . PRO A 1 88 ? 7.958 -4.229 3.785 1.00 63.41 88 PRO A O 1
ATOM 709 N N . MET A 1 89 ? 10.112 -4.748 3.600 1.00 63.59 89 MET A N 1
ATOM 710 C CA . MET A 1 89 ? 10.514 -3.712 4.532 1.00 63.59 89 MET A CA 1
ATOM 711 C C . MET A 1 89 ? 10.319 -2.317 3.951 1.00 63.59 89 MET A C 1
ATOM 713 O O . MET A 1 89 ? 9.736 -1.454 4.611 1.00 63.59 89 MET A O 1
ATOM 717 N N . HIS A 1 90 ? 10.762 -2.100 2.717 1.00 65.56 90 HIS A N 1
ATOM 718 C CA . HIS A 1 90 ? 10.785 -0.764 2.127 1.00 65.56 90 HIS A CA 1
ATOM 719 C C . HIS A 1 90 ? 9.525 -0.403 1.356 1.00 65.56 90 HIS A C 1
ATOM 721 O O . HIS A 1 90 ? 9.010 0.703 1.517 1.00 65.56 90 HIS A O 1
ATOM 727 N N . VAL A 1 91 ? 9.029 -1.315 0.524 1.00 67.81 91 VAL A N 1
ATOM 728 C CA . VAL A 1 91 ? 7.859 -1.045 -0.315 1.00 67.81 91 VAL A CA 1
ATOM 729 C C . VAL A 1 91 ? 6.603 -1.179 0.525 1.00 67.81 91 VAL A C 1
ATOM 731 O O . VAL A 1 91 ? 5.781 -0.270 0.535 1.00 67.81 91 VAL A O 1
ATOM 734 N N . ILE A 1 92 ? 6.490 -2.264 1.290 1.00 72.50 92 ILE A N 1
ATOM 735 C CA . ILE A 1 92 ? 5.276 -2.569 2.044 1.00 72.50 92 ILE A CA 1
ATOM 736 C C . ILE A 1 92 ? 5.221 -1.724 3.324 1.00 72.50 92 ILE A C 1
ATOM 738 O O . ILE A 1 92 ? 4.395 -0.819 3.418 1.00 72.50 92 ILE A O 1
ATOM 742 N N . TYR A 1 93 ? 6.123 -1.923 4.290 1.00 71.19 93 TYR A N 1
ATOM 743 C CA . TYR A 1 93 ? 5.973 -1.286 5.610 1.00 71.19 93 TYR A CA 1
ATOM 744 C C . TYR A 1 93 ? 6.292 0.211 5.657 1.00 71.19 93 TYR A C 1
ATOM 746 O O . TYR A 1 93 ? 5.716 0.931 6.472 1.00 71.19 93 TYR A O 1
ATOM 754 N N . LEU A 1 94 ? 7.233 0.683 4.838 1.00 67.00 94 LEU A N 1
ATOM 755 C CA . LEU A 1 94 ? 7.699 2.075 4.872 1.00 67.00 94 LEU A CA 1
ATOM 756 C C . LEU A 1 94 ? 7.026 2.988 3.842 1.00 67.00 94 LEU A C 1
ATOM 758 O O . LEU A 1 94 ? 7.117 4.209 3.979 1.00 67.00 94 LEU A O 1
ATOM 762 N N . GLY A 1 95 ? 6.373 2.417 2.831 1.00 76.81 95 GLY A N 1
ATOM 763 C CA . GLY A 1 95 ? 5.680 3.160 1.785 1.00 76.81 95 GLY A CA 1
ATOM 764 C C . GLY A 1 95 ? 4.200 2.817 1.756 1.00 76.81 95 GLY A C 1
ATOM 765 O O . GLY A 1 95 ? 3.381 3.507 2.353 1.00 76.81 95 GLY A O 1
ATOM 766 N N . VAL A 1 96 ? 3.885 1.717 1.083 1.00 79.81 96 VAL A N 1
ATOM 767 C CA . VAL A 1 96 ? 2.552 1.386 0.582 1.00 79.81 96 VAL A CA 1
ATOM 768 C C . VAL A 1 96 ? 1.544 1.095 1.696 1.00 79.81 96 VAL A C 1
ATOM 770 O O . VAL A 1 96 ? 0.405 1.543 1.606 1.00 79.81 96 VAL A O 1
ATOM 773 N N . CYS A 1 97 ? 1.925 0.416 2.785 1.00 85.44 97 CYS A N 1
ATOM 774 C CA . CYS A 1 97 ? 0.991 0.149 3.886 1.00 85.44 97 CYS A CA 1
ATOM 775 C C . CYS A 1 97 ? 0.437 1.434 4.503 1.00 85.44 97 CYS A C 1
ATOM 777 O O . CYS A 1 97 ? -0.703 1.452 4.955 1.00 85.44 97 CYS A O 1
ATOM 779 N N . ARG A 1 98 ? 1.207 2.527 4.506 1.00 88.56 98 ARG A N 1
ATOM 780 C CA . ARG A 1 98 ? 0.727 3.804 5.041 1.00 88.56 98 ARG A CA 1
ATOM 781 C C . ARG A 1 98 ? -0.474 4.342 4.252 1.00 88.56 98 ARG A C 1
ATOM 783 O O . ARG A 1 98 ? -1.340 4.978 4.847 1.00 88.56 98 ARG A O 1
ATOM 790 N N . ASP A 1 99 ? -0.532 4.049 2.955 1.00 85.19 99 ASP A N 1
ATOM 791 C CA . ASP A 1 99 ? -1.624 4.432 2.054 1.00 85.19 99 ASP A CA 1
ATOM 792 C C . ASP A 1 99 ? -2.756 3.386 2.025 1.00 85.19 99 ASP A C 1
ATOM 794 O O . ASP A 1 99 ? -3.933 3.723 1.911 1.00 85.19 99 ASP A O 1
ATOM 798 N N . ILE A 1 100 ? -2.418 2.098 2.155 1.00 84.44 100 ILE A N 1
ATOM 799 C CA . ILE A 1 100 ? -3.401 1.006 2.114 1.00 84.44 100 ILE A CA 1
ATOM 800 C C . ILE A 1 100 ? -4.258 0.967 3.375 1.00 84.44 100 ILE A C 1
ATOM 802 O O . ILE A 1 100 ? -5.478 0.860 3.283 1.00 84.44 100 ILE A O 1
ATOM 806 N N . LEU A 1 101 ? -3.636 1.025 4.556 1.00 90.69 101 LEU A N 1
ATOM 807 C CA . LEU A 1 101 ? -4.329 0.740 5.815 1.00 90.69 101 LEU A CA 1
ATOM 808 C C . LEU A 1 101 ? -5.552 1.654 6.046 1.00 90.69 101 LEU A C 1
ATOM 810 O O . LEU A 1 101 ? -6.604 1.129 6.399 1.00 90.69 101 LEU A O 1
ATOM 814 N N . PRO A 1 102 ? -5.500 2.979 5.804 1.00 90.62 102 PRO A N 1
ATOM 815 C CA . PRO A 1 102 ? -6.685 3.830 5.912 1.00 90.62 102 PRO A CA 1
ATOM 816 C C . PRO A 1 102 ? -7.747 3.534 4.862 1.00 90.62 102 PRO A C 1
ATOM 818 O O . PRO A 1 102 ? -8.926 3.669 5.161 1.00 90.62 102 PRO A O 1
ATOM 821 N N . SER A 1 103 ? -7.347 3.138 3.653 1.00 87.25 103 SER A N 1
ATOM 822 C CA . SER A 1 103 ? -8.290 2.791 2.585 1.00 87.25 103 SER A CA 1
ATOM 823 C C . SER A 1 103 ? -9.103 1.551 2.969 1.00 87.25 103 SER A C 1
ATOM 825 O O . SER A 1 103 ? -10.316 1.526 2.792 1.00 87.25 103 SER A O 1
ATOM 827 N N . VAL A 1 104 ? -8.459 0.565 3.602 1.00 87.81 104 VAL A N 1
ATOM 828 C CA . VAL A 1 104 ? -9.138 -0.602 4.194 1.00 87.81 104 VAL A CA 1
ATOM 829 C C . VAL A 1 104 ? -10.093 -0.176 5.304 1.00 87.81 104 VAL A C 1
ATOM 831 O O . VAL A 1 104 ? -11.236 -0.620 5.339 1.00 87.81 104 VAL A O 1
ATOM 834 N N . LEU A 1 105 ? -9.645 0.710 6.199 1.00 90.94 105 LEU A N 1
ATOM 835 C CA . LEU A 1 105 ? -10.494 1.223 7.275 1.00 90.94 105 LEU A CA 1
ATOM 836 C C . LEU A 1 105 ? -11.720 1.963 6.732 1.00 90.94 105 LEU A C 1
ATOM 838 O O . LEU A 1 105 ? -12.806 1.766 7.265 1.00 90.94 105 LEU A O 1
ATOM 842 N N . ALA A 1 106 ? -11.561 2.779 5.686 1.00 89.81 106 ALA A N 1
ATOM 843 C CA . ALA A 1 106 ? -12.666 3.466 5.021 1.00 89.81 106 ALA A CA 1
ATOM 844 C C . ALA A 1 106 ? -13.685 2.461 4.474 1.00 89.81 10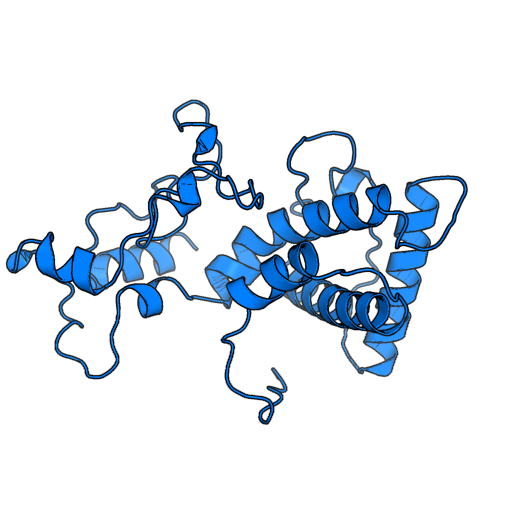6 ALA A C 1
ATOM 846 O O . ALA A 1 106 ? -14.856 2.531 4.823 1.00 89.81 106 ALA A O 1
ATOM 847 N N . GLN A 1 107 ? -13.222 1.447 3.738 1.00 86.00 107 GLN A N 1
ATOM 848 C CA . GLN A 1 107 ? -14.104 0.412 3.195 1.00 86.00 107 GLN A CA 1
ATOM 849 C C . GLN A 1 107 ? -14.844 -0.367 4.289 1.00 86.00 107 GLN A C 1
ATOM 851 O O . GLN A 1 107 ? -16.027 -0.656 4.143 1.00 86.00 107 GLN A O 1
ATOM 856 N N . TRP A 1 108 ? -14.188 -0.688 5.407 1.00 90.12 108 TRP A N 1
ATOM 857 C CA . TRP A 1 108 ? -14.852 -1.354 6.532 1.00 90.12 108 TRP A CA 1
ATOM 858 C C . TRP A 1 108 ? -15.848 -0.458 7.272 1.00 90.12 108 TRP A C 1
ATOM 860 O O . TRP A 1 108 ? -16.823 -0.967 7.820 1.00 90.12 108 TRP A O 1
ATOM 870 N N . LEU A 1 109 ? -15.610 0.856 7.311 1.00 90.19 109 LEU A N 1
ATOM 871 C CA . LEU A 1 109 ? -16.562 1.828 7.850 1.00 90.19 109 LEU A CA 1
ATOM 872 C C . LEU A 1 109 ? -17.798 1.946 6.954 1.00 90.19 109 LEU A C 1
ATOM 874 O O . LEU A 1 109 ? -18.908 1.948 7.484 1.00 90.19 109 LEU A O 1
ATOM 878 N N . ASP A 1 110 ? -17.594 2.009 5.637 1.00 87.38 110 ASP A N 1
ATOM 879 C CA . ASP A 1 110 ? -18.656 2.126 4.631 1.00 87.38 110 ASP A CA 1
ATOM 880 C C . ASP A 1 110 ? -19.510 0.852 4.553 1.00 87.38 110 ASP A C 1
ATOM 882 O O . ASP A 1 110 ? -20.729 0.924 4.426 1.00 87.38 110 ASP A O 1
ATOM 886 N N . ALA A 1 111 ? -18.881 -0.319 4.694 1.00 86.44 111 ALA A N 1
ATOM 887 C CA . ALA A 1 111 ? -19.553 -1.619 4.763 1.00 86.44 111 ALA A CA 1
ATOM 888 C C . ALA A 1 111 ? -20.129 -1.943 6.154 1.00 86.44 111 ALA A C 1
ATOM 890 O O . ALA A 1 111 ? -20.630 -3.042 6.379 1.00 86.44 111 ALA A O 1
ATOM 891 N N . ASP A 1 112 ? -20.017 -1.010 7.097 1.00 90.19 112 ASP A N 1
ATOM 892 C CA . ASP A 1 112 ? -20.540 -1.119 8.452 1.00 90.19 112 ASP A CA 1
ATOM 893 C C . ASP A 1 112 ? -20.029 -2.327 9.270 1.00 90.19 112 ASP A C 1
ATOM 895 O O . ASP A 1 112 ? -20.677 -2.828 10.188 1.00 90.19 112 ASP A O 1
ATOM 899 N N . LEU A 1 113 ? -18.807 -2.773 8.962 1.00 89.75 113 LEU A N 1
ATOM 900 C CA . LEU A 1 113 ? -18.156 -3.943 9.566 1.00 89.75 113 LEU A CA 1
ATOM 901 C C . LEU A 1 113 ? -17.456 -3.630 10.897 1.00 89.75 113 LEU A C 1
ATOM 903 O O . LEU A 1 113 ? -17.042 -4.533 11.627 1.00 89.75 113 LEU A O 1
ATOM 907 N N . LEU A 1 114 ? -17.266 -2.349 11.210 1.00 90.50 114 LEU A N 1
ATOM 908 C CA . LEU A 1 114 ? -16.612 -1.900 12.439 1.00 90.50 114 LEU A CA 1
ATOM 909 C C . LEU A 1 114 ? -17.616 -1.644 13.567 1.00 90.50 114 LEU A C 1
ATOM 911 O O . LEU A 1 114 ? -18.768 -1.325 13.275 1.00 90.50 114 LEU A O 1
ATOM 915 N N . PRO A 1 115 ? -17.180 -1.685 14.849 1.00 88.44 115 PRO A N 1
ATOM 916 C CA . PRO A 1 115 ? -18.050 -1.435 15.994 1.00 88.44 115 PRO A CA 1
ATOM 917 C C . PRO A 1 115 ? -18.951 -0.212 15.805 1.00 88.44 115 PRO A C 1
ATOM 919 O O . PRO A 1 115 ? -18.487 0.858 15.395 1.00 88.44 115 PRO A O 1
ATOM 922 N N . GLN A 1 116 ? -20.233 -0.391 16.117 1.00 90.19 116 GLN A N 1
ATOM 923 C CA . GLN A 1 116 ? -21.238 0.655 15.993 1.00 90.19 116 GLN A CA 1
ATOM 924 C C . GLN A 1 116 ? -21.063 1.708 17.082 1.00 90.19 116 GLN A C 1
ATOM 926 O O . GLN A 1 116 ? -20.947 1.387 18.265 1.00 90.19 116 GLN A O 1
ATOM 931 N N . ALA A 1 117 ? -21.033 2.971 16.669 1.00 93.38 117 ALA A N 1
ATOM 932 C CA . ALA A 1 117 ? -21.036 4.127 17.553 1.00 93.38 117 ALA A CA 1
ATOM 933 C C . ALA A 1 117 ? -21.598 5.342 16.809 1.00 93.38 117 ALA A C 1
ATOM 935 O O . ALA A 1 117 ? -21.618 5.370 15.579 1.00 93.38 117 ALA A O 1
ATOM 936 N N . ASN A 1 118 ? -22.005 6.364 17.560 1.00 92.25 118 ASN A N 1
ATOM 937 C CA . ASN A 1 118 ? -22.680 7.542 17.010 1.00 92.25 118 ASN A CA 1
ATOM 938 C C . ASN A 1 118 ? -21.755 8.407 16.148 1.00 92.25 118 ASN A C 1
ATOM 940 O O . ASN A 1 118 ? -22.219 9.147 15.283 1.00 92.25 118 ASN A O 1
ATOM 944 N N . THR A 1 119 ? -20.443 8.345 16.387 1.00 95.00 119 THR A N 1
ATOM 945 C CA . THR A 1 119 ? -19.466 9.172 15.674 1.00 95.00 119 THR A CA 1
ATOM 946 C C . THR A 1 119 ? -18.326 8.346 15.090 1.00 95.00 119 THR A C 1
ATOM 948 O O . THR A 1 119 ? -17.846 7.388 15.698 1.00 95.00 119 THR A O 1
ATOM 951 N N . LEU A 1 120 ? -17.798 8.776 13.936 1.00 94.00 120 LEU A N 1
ATOM 952 C CA . LEU A 1 120 ? -16.598 8.185 13.325 1.00 94.00 120 LEU A CA 1
ATOM 953 C C . LEU A 1 120 ? -15.422 8.123 14.316 1.00 94.00 120 LEU A C 1
ATOM 955 O O . LEU A 1 120 ? -14.673 7.148 14.357 1.00 94.00 120 LEU A O 1
ATOM 959 N N . HIS A 1 121 ? -15.268 9.159 15.143 1.00 95.19 121 HIS A N 1
ATOM 960 C CA . HIS A 1 121 ? -14.207 9.221 16.140 1.00 95.19 121 HIS A CA 1
ATOM 961 C C . HIS A 1 121 ? -14.344 8.118 17.203 1.00 95.19 121 HIS A C 1
ATOM 963 O O . HIS A 1 121 ? -13.350 7.494 17.578 1.00 95.19 121 HIS A O 1
ATOM 969 N N . GLU A 1 122 ? -15.560 7.846 17.677 1.00 95.56 122 GLU A N 1
ATOM 970 C CA . GLU A 1 122 ? -15.824 6.756 18.621 1.00 95.56 122 GLU A CA 1
ATOM 971 C C . GLU A 1 122 ? -15.595 5.386 17.986 1.00 95.56 122 GLU A C 1
ATOM 973 O O . GLU A 1 122 ? -14.923 4.558 18.600 1.00 95.56 122 GLU A O 1
ATOM 978 N N . ARG A 1 123 ? -16.049 5.168 16.742 1.00 95.75 123 ARG A N 1
ATOM 979 C CA . ARG A 1 123 ? -15.818 3.904 16.013 1.00 95.75 123 ARG A CA 1
ATOM 980 C C . ARG A 1 123 ? -14.323 3.586 15.909 1.00 95.75 123 ARG A C 1
ATOM 982 O O . ARG A 1 123 ? -13.877 2.503 16.293 1.00 95.75 123 ARG A O 1
ATOM 989 N N . LEU A 1 124 ? -13.518 4.564 15.488 1.00 95.69 124 LEU A N 1
ATOM 990 C CA . LEU A 1 124 ? -12.058 4.426 15.391 1.00 95.69 124 LEU A CA 1
ATOM 991 C C . LEU A 1 124 ? -11.387 4.239 16.762 1.00 95.69 124 LEU A C 1
ATOM 993 O O . LEU A 1 124 ? -10.410 3.489 16.893 1.00 95.69 124 LEU A O 1
ATOM 997 N N . ARG A 1 125 ? -11.914 4.884 17.811 1.00 95.44 125 ARG A N 1
ATOM 998 C CA . ARG A 1 125 ? -11.430 4.706 19.186 1.00 95.44 125 ARG A CA 1
ATOM 999 C C . ARG A 1 125 ? -11.705 3.293 19.696 1.00 95.44 125 ARG A C 1
ATOM 1001 O O . ARG A 1 125 ? -10.804 2.699 20.286 1.00 95.44 125 ARG A O 1
ATOM 1008 N N . LEU A 1 126 ? -12.898 2.749 19.458 1.00 96.31 126 LEU A N 1
ATOM 1009 C CA . LEU A 1 126 ? -13.254 1.374 19.819 1.00 96.31 126 LEU A CA 1
ATOM 1010 C C . LEU A 1 126 ? -12.346 0.368 19.105 1.00 96.31 126 LEU A C 1
ATOM 1012 O O . LEU A 1 126 ? -11.756 -0.484 19.771 1.00 96.31 126 LEU A O 1
ATOM 1016 N N . LEU A 1 127 ? -12.126 0.548 17.798 1.00 96.12 127 LEU A N 1
ATOM 1017 C CA . LEU A 1 127 ? -11.193 -0.279 17.028 1.00 96.12 127 LEU A CA 1
ATOM 1018 C C . LEU A 1 127 ? -9.764 -0.217 17.591 1.00 96.12 127 LEU A C 1
ATOM 1020 O O . LEU A 1 127 ? -9.074 -1.225 17.697 1.00 96.12 127 LEU A O 1
ATOM 1024 N N . SER A 1 128 ? -9.309 0.965 18.002 1.00 95.94 128 SER A N 1
ATOM 1025 C CA . SER A 1 128 ? -7.983 1.122 18.610 1.00 95.94 128 SER A CA 1
ATOM 1026 C C . SER A 1 128 ? -7.874 0.410 19.961 1.00 95.94 128 SER A C 1
ATOM 1028 O O . SER A 1 128 ? -6.847 -0.196 20.262 1.00 95.94 128 SER A O 1
ATOM 1030 N N . ILE A 1 129 ? -8.917 0.477 20.797 1.00 96.06 129 ILE A N 1
ATOM 1031 C CA . ILE A 1 129 ? -8.970 -0.249 22.077 1.00 96.06 129 ILE A CA 1
ATOM 1032 C C . ILE A 1 129 ? -8.889 -1.754 21.821 1.00 96.06 129 ILE A C 1
ATOM 1034 O O . ILE A 1 129 ? -8.158 -2.460 22.518 1.00 96.06 129 ILE A O 1
ATOM 1038 N N . GLU A 1 130 ? -9.618 -2.235 20.819 1.00 96.00 130 GLU A N 1
ATOM 1039 C CA . GLU A 1 130 ? -9.566 -3.622 20.378 1.00 96.00 130 GLU A CA 1
ATOM 1040 C C . GLU A 1 130 ? -8.163 -4.015 19.903 1.00 96.00 130 GLU A C 1
ATOM 1042 O O . GLU A 1 130 ? -7.614 -4.997 20.404 1.00 96.00 130 GLU A O 1
ATOM 1047 N N . MET A 1 131 ? -7.528 -3.203 19.051 1.00 96.12 131 MET A N 1
ATOM 1048 C CA . MET A 1 131 ? -6.142 -3.399 18.615 1.00 96.12 131 MET A CA 1
ATOM 1049 C C . MET A 1 131 ? -5.196 -3.557 19.803 1.00 96.12 131 MET A C 1
ATOM 1051 O O . MET A 1 131 ? -4.428 -4.517 19.856 1.00 96.12 131 MET A O 1
ATOM 1055 N N . HIS A 1 132 ? -5.270 -2.658 20.788 1.00 96.12 132 HIS A N 1
ATOM 1056 C CA . HIS A 1 132 ? -4.413 -2.716 21.977 1.00 96.12 132 HIS A CA 1
ATOM 1057 C C . HIS A 1 132 ? -4.653 -3.979 22.808 1.00 96.12 132 HIS A C 1
ATOM 1059 O O . HIS A 1 132 ? -3.693 -4.595 23.278 1.00 96.12 132 HIS A O 1
ATOM 1065 N N . LYS A 1 133 ? -5.913 -4.406 22.967 1.00 96.31 133 LYS A N 1
ATOM 1066 C CA . LYS A 1 133 ? -6.254 -5.669 23.645 1.00 96.31 133 LYS A CA 1
ATOM 1067 C C . LYS A 1 133 ? -5.689 -6.873 22.889 1.00 96.31 133 LYS A C 1
ATOM 1069 O O . LYS A 1 133 ? -5.077 -7.743 23.509 1.00 96.31 133 LYS A O 1
ATOM 1074 N N . THR A 1 134 ? -5.844 -6.910 21.568 1.00 95.62 134 THR A N 1
ATOM 1075 C CA . THR A 1 134 ? -5.352 -7.999 20.713 1.00 95.62 134 THR A CA 1
ATOM 1076 C C . THR A 1 134 ? -3.826 -8.063 20.699 1.00 95.62 134 THR A C 1
ATOM 1078 O O . THR A 1 134 ? -3.269 -9.134 20.934 1.00 95.62 134 THR A O 1
ATOM 1081 N N . CYS A 1 135 ? -3.140 -6.924 20.578 1.00 95.00 135 CYS A N 1
ATOM 1082 C CA . CYS A 1 135 ? -1.679 -6.853 20.675 1.00 95.00 135 CYS A CA 1
ATOM 1083 C C . CYS A 1 135 ? -1.176 -7.327 22.044 1.00 95.00 135 CYS A C 1
ATOM 1085 O O . CYS A 1 135 ? -0.237 -8.116 22.114 1.00 95.00 135 CYS A O 1
ATOM 1087 N N . LYS A 1 136 ? -1.833 -6.912 23.139 1.00 95.56 136 LYS A N 1
ATOM 1088 C CA . LYS A 1 136 ? -1.478 -7.355 24.495 1.00 95.56 136 LYS A CA 1
ATOM 1089 C C . LYS A 1 136 ? -1.609 -8.874 24.652 1.00 95.56 136 LYS A C 1
ATOM 1091 O O . LYS A 1 136 ? -0.719 -9.490 25.232 1.00 95.56 136 LYS A O 1
ATOM 1096 N N . ARG A 1 137 ? -2.679 -9.483 24.121 1.00 96.31 137 ARG A N 1
ATOM 1097 C CA . ARG A 1 137 ? -2.865 -10.949 24.126 1.00 96.31 137 ARG A CA 1
ATOM 1098 C C . ARG A 1 137 ? -1.772 -11.670 23.337 1.00 96.31 137 ARG A C 1
ATOM 1100 O O . ARG A 1 137 ? -1.253 -12.674 23.811 1.00 96.31 137 ARG A O 1
ATOM 1107 N N . ALA A 1 138 ? -1.376 -11.116 22.194 1.00 95.00 138 ALA A N 1
ATOM 1108 C CA . ALA A 1 138 ? -0.301 -11.643 21.355 1.00 95.00 138 ALA A CA 1
ATOM 1109 C C . ALA A 1 138 ? 1.117 -11.289 21.847 1.00 95.00 138 ALA A C 1
ATOM 1111 O O . ALA A 1 138 ? 2.091 -11.624 21.182 1.00 95.00 138 ALA A O 1
ATOM 1112 N N . ARG A 1 139 ? 1.253 -10.613 23.000 1.00 94.88 139 ARG A N 1
ATOM 1113 C CA . ARG A 1 139 ? 2.537 -10.139 23.555 1.00 94.88 139 ARG A CA 1
ATOM 1114 C C . ARG A 1 139 ? 3.315 -9.216 22.600 1.00 94.88 139 ARG A C 1
ATOM 1116 O O . ARG A 1 139 ? 4.539 -9.146 22.660 1.00 94.88 139 ARG A O 1
ATOM 1123 N N . LEU A 1 140 ? 2.604 -8.468 21.757 1.00 93.06 140 LEU A N 1
ATOM 1124 C CA . LEU A 1 140 ? 3.176 -7.469 20.855 1.00 93.06 140 LEU A CA 1
ATOM 1125 C C . LEU A 1 140 ? 3.218 -6.093 21.531 1.00 93.06 140 LEU A C 1
ATOM 1127 O O . LEU A 1 140 ? 2.218 -5.612 22.071 1.00 93.06 140 LEU A O 1
ATOM 1131 N N . SER A 1 141 ? 4.378 -5.436 21.478 1.00 90.12 141 SER A N 1
ATOM 1132 C CA . SER A 1 141 ? 4.568 -4.095 22.041 1.00 90.12 141 SER A CA 1
ATOM 1133 C C . SER A 1 141 ? 4.040 -3.024 21.089 1.00 90.12 141 SER A C 1
ATOM 1135 O O . SER A 1 141 ? 4.670 -2.725 20.079 1.00 90.12 141 SER A O 1
ATOM 1137 N N . CYS A 1 142 ? 2.893 -2.425 21.415 1.00 87.50 142 CYS A N 1
ATOM 1138 C CA . CYS A 1 142 ? 2.300 -1.332 20.646 1.00 87.50 142 CYS A CA 1
ATOM 1139 C C . CYS A 1 142 ? 2.361 -0.014 21.427 1.00 87.50 142 CYS A C 1
ATOM 1141 O O . CYS A 1 142 ? 2.032 0.039 22.616 1.00 87.50 142 CYS A O 1
ATOM 1143 N N . ARG A 1 143 ? 2.752 1.085 20.764 1.00 86.94 143 ARG A N 1
ATOM 1144 C CA . ARG A 1 143 ? 2.621 2.421 21.364 1.00 86.94 143 ARG A CA 1
ATOM 1145 C C . ARG A 1 143 ? 1.142 2.761 21.511 1.00 86.94 143 ARG A C 1
ATOM 1147 O O . ARG A 1 143 ? 0.353 2.460 20.624 1.00 86.94 143 ARG A O 1
ATOM 1154 N N . ARG A 1 144 ? 0.772 3.468 22.584 1.00 83.69 144 ARG A N 1
ATOM 1155 C CA . ARG A 1 144 ? -0.605 3.936 22.843 1.00 83.69 144 ARG A CA 1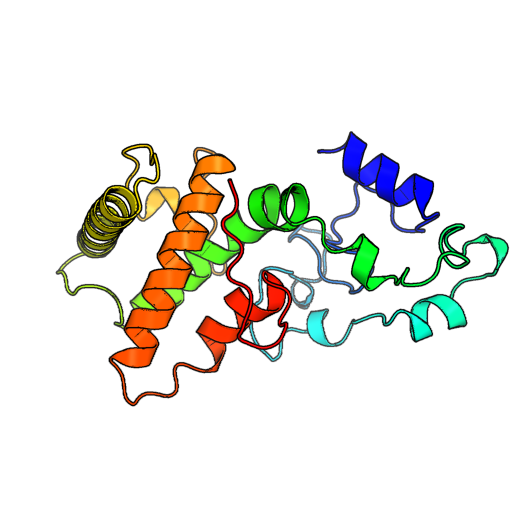
ATOM 1156 C C . ARG A 1 144 ? -1.023 5.072 21.897 1.00 83.69 144 ARG A C 1
ATOM 1158 O O . ARG A 1 144 ? -1.286 6.190 22.330 1.00 83.69 144 ARG A O 1
ATOM 1165 N N . LYS A 1 145 ? -1.057 4.792 20.597 1.00 89.06 145 LYS A N 1
ATOM 1166 C CA . LYS A 1 145 ? -1.657 5.638 19.566 1.00 89.06 145 LYS A CA 1
ATOM 1167 C C . LYS A 1 145 ? -3.044 5.096 19.234 1.00 89.06 145 LYS A C 1
ATOM 1169 O O . LYS A 1 145 ? -3.272 3.888 19.267 1.00 89.06 145 LYS A O 1
ATOM 1174 N N . PHE A 1 146 ? -3.962 6.005 18.943 1.00 92.94 146 PHE A N 1
ATOM 1175 C CA . PHE A 1 146 ? -5.332 5.696 18.550 1.00 92.94 146 PHE A CA 1
ATOM 1176 C C . PHE A 1 146 ? -5.533 6.138 17.108 1.00 92.94 146 PHE A C 1
ATOM 1178 O O . PHE A 1 146 ? -4.991 7.169 16.710 1.00 92.94 146 PHE A O 1
ATOM 1185 N N . PHE A 1 147 ? -6.315 5.389 16.343 1.00 95.00 147 PHE A N 1
ATOM 1186 C CA . PHE A 1 147 ? -6.863 5.866 15.083 1.00 95.00 147 PHE A CA 1
ATOM 1187 C C . PHE A 1 147 ? -7.786 7.052 15.358 1.00 95.00 147 PHE A C 1
ATOM 1189 O O . PHE A 1 147 ? -8.617 7.022 16.266 1.00 95.00 147 PHE A O 1
ATOM 1196 N N . THR A 1 148 ? -7.618 8.109 14.578 1.00 95.06 148 THR A N 1
ATOM 1197 C CA . THR A 1 148 ? -8.485 9.283 14.569 1.00 95.06 148 THR A CA 1
ATOM 1198 C C . THR A 1 148 ? -8.764 9.663 13.119 1.00 95.06 148 THR A C 1
ATOM 1200 O O . THR A 1 148 ? -7.947 9.364 12.243 1.00 95.06 148 THR A O 1
ATOM 1203 N N . PRO A 1 149 ? -9.867 10.375 12.832 1.00 94.12 149 PRO A N 1
ATOM 1204 C CA . PRO A 1 149 ? -10.133 10.836 11.470 1.00 94.12 149 PRO A CA 1
ATOM 1205 C C . PRO A 1 149 ? -8.959 11.648 10.907 1.00 94.12 149 PRO A C 1
ATOM 1207 O O . PRO A 1 149 ? -8.551 11.463 9.765 1.00 94.12 149 PRO A O 1
ATOM 1210 N N . ALA A 1 150 ? -8.340 12.482 11.751 1.00 92.88 150 ALA A N 1
ATOM 1211 C CA . ALA A 1 150 ? -7.211 13.322 11.372 1.00 92.88 150 ALA A CA 1
ATOM 1212 C C . ALA A 1 150 ? -5.944 12.525 11.027 1.00 92.88 150 ALA A C 1
ATOM 1214 O O . ALA A 1 150 ? -5.279 12.850 10.048 1.00 92.88 150 ALA A O 1
ATOM 1215 N N . ASN A 1 151 ? -5.591 11.493 11.803 1.00 93.25 151 ASN A N 1
ATOM 1216 C CA . ASN A 1 151 ? -4.353 10.744 11.562 1.00 93.25 151 ASN A CA 1
ATOM 1217 C C . ASN A 1 151 ? -4.490 9.607 10.544 1.00 93.25 151 ASN A C 1
ATOM 1219 O O . ASN A 1 151 ? -3.472 9.023 10.178 1.00 93.25 151 ASN A O 1
ATOM 1223 N N . CYS A 1 152 ? -5.715 9.309 10.114 1.00 92.69 152 CYS A N 1
ATOM 1224 C CA . CYS A 1 152 ? -6.016 8.394 9.018 1.00 92.69 152 CYS A CA 1
ATOM 1225 C C . CYS A 1 152 ? -6.445 9.133 7.744 1.00 92.69 152 CYS A C 1
ATOM 1227 O O . CYS A 1 152 ? -6.716 8.488 6.742 1.00 92.69 152 CYS A O 1
ATOM 1229 N N . ASN A 1 153 ? -6.546 10.466 7.788 1.00 92.12 153 ASN A N 1
ATOM 1230 C CA . ASN A 1 153 ? -7.055 11.304 6.702 1.00 92.12 153 ASN A CA 1
ATOM 1231 C C . ASN A 1 153 ? -8.432 10.861 6.156 1.00 92.12 153 ASN A C 1
ATOM 1233 O O . ASN A 1 153 ? -8.743 11.054 4.981 1.00 92.12 153 ASN A O 1
ATOM 1237 N N . LEU A 1 154 ? -9.255 10.257 7.016 1.00 90.69 154 LEU A N 1
ATOM 1238 C CA . LEU A 1 154 ? -10.572 9.739 6.649 1.00 90.69 154 LEU A CA 1
ATOM 1239 C C . LEU A 1 154 ? -11.555 10.903 6.470 1.00 90.69 154 LEU A C 1
ATOM 1241 O O . LEU A 1 154 ? -11.613 11.803 7.311 1.00 90.69 154 LEU A O 1
ATOM 1245 N N . GLY A 1 155 ? -12.309 10.887 5.367 1.00 84.94 155 GLY A N 1
ATOM 1246 C CA . GLY A 1 155 ? -13.288 11.922 5.007 1.00 84.94 155 GLY A CA 1
ATOM 1247 C C . GLY A 1 155 ? -12.711 13.174 4.332 1.00 84.94 155 GLY A C 1
ATOM 1248 O O . GLY A 1 155 ? -13.460 14.106 4.060 1.00 84.94 155 GLY A O 1
ATOM 1249 N N . LYS A 1 156 ? -11.397 13.224 4.068 1.00 83.69 156 LYS A N 1
ATOM 1250 C CA . LYS A 1 156 ? -10.733 14.375 3.420 1.00 83.69 156 LYS A CA 1
ATOM 1251 C C . LYS A 1 156 ? -10.170 14.082 2.033 1.00 83.69 156 LYS A C 1
ATOM 1253 O O . LYS A 1 156 ? -9.953 15.012 1.265 1.00 83.69 156 LYS A O 1
ATOM 1258 N N . ALA A 1 157 ? -9.878 12.821 1.739 1.00 82.50 157 ALA A N 1
ATOM 1259 C CA . ALA A 1 157 ? -9.263 12.398 0.492 1.00 82.50 157 ALA A CA 1
ATOM 1260 C C . ALA A 1 157 ? -9.953 11.137 -0.025 1.00 82.50 157 ALA A C 1
ATOM 1262 O O . ALA A 1 157 ? -10.356 10.289 0.768 1.00 82.50 157 ALA A O 1
ATOM 1263 N N . GLU A 1 158 ? -10.024 11.012 -1.349 1.00 82.12 158 GLU A N 1
ATOM 1264 C CA . GLU A 1 158 ? -10.500 9.804 -2.034 1.00 82.12 158 GLU A CA 1
ATOM 1265 C C . GLU A 1 158 ? -9.639 8.580 -1.678 1.00 82.12 158 GLU A C 1
ATOM 1267 O O . GLU A 1 158 ? -10.157 7.494 -1.440 1.00 82.12 158 GLU A O 1
ATOM 1272 N N . PHE A 1 159 ? -8.322 8.782 -1.553 1.00 83.50 159 PHE A N 1
ATOM 1273 C CA . PHE A 1 159 ? -7.361 7.766 -1.122 1.00 83.50 159 PHE A CA 1
ATOM 1274 C C . PHE A 1 159 ? -6.713 8.202 0.202 1.00 83.50 159 PHE A C 1
ATOM 1276 O O . PHE A 1 159 ? -5.713 8.934 0.179 1.00 83.50 159 PHE A O 1
ATOM 1283 N N . PRO A 1 160 ? -7.300 7.839 1.358 1.00 89.12 160 PRO A N 1
ATOM 1284 C CA . PRO A 1 160 ? -6.816 8.275 2.663 1.00 89.12 160 PRO A CA 1
ATOM 1285 C C . PRO A 1 160 ? -5.431 7.691 2.983 1.00 89.12 160 PRO A C 1
ATOM 1287 O O . PRO A 1 160 ? -5.092 6.578 2.592 1.00 89.12 160 PRO A O 1
ATOM 1290 N N . GLU A 1 161 ? -4.623 8.445 3.730 1.00 90.06 161 GLU A N 1
ATOM 1291 C CA . GLU A 1 161 ? -3.246 8.088 4.084 1.00 90.06 161 GLU A CA 1
ATOM 1292 C C . GLU A 1 161 ? -3.014 8.286 5.589 1.00 90.06 161 GLU A C 1
ATOM 1294 O O . GLU A 1 161 ? -3.467 9.269 6.185 1.00 90.06 161 GLU A O 1
ATOM 1299 N N . LEU A 1 162 ? -2.288 7.356 6.219 1.00 91.31 162 LEU A N 1
ATOM 1300 C CA . LEU A 1 162 ? -1.882 7.504 7.610 1.00 91.31 162 LEU A CA 1
ATOM 1301 C C . LEU A 1 162 ? -0.886 8.665 7.729 1.00 91.31 162 LEU A C 1
ATOM 1303 O O . LEU A 1 162 ? 0.070 8.782 6.963 1.00 91.31 162 LEU A O 1
ATOM 1307 N N . ALA A 1 163 ? -1.055 9.491 8.757 1.00 91.25 163 ALA A N 1
ATOM 1308 C CA . ALA A 1 163 ? -0.147 10.595 9.037 1.00 91.25 163 ALA A CA 1
ATOM 1309 C C . ALA A 1 163 ? 1.313 10.125 9.214 1.00 91.25 163 ALA A C 1
ATOM 1311 O O . ALA A 1 163 ? 1.596 9.041 9.730 1.00 91.25 163 ALA A O 1
ATOM 1312 N N . SER A 1 164 ? 2.272 10.998 8.894 1.00 87.56 164 SER A N 1
ATOM 1313 C CA . SER A 1 164 ? 3.724 10.744 9.015 1.00 87.56 164 SER A CA 1
ATOM 1314 C C . SER A 1 164 ? 4.220 10.481 10.452 1.00 87.56 164 SER A C 1
ATOM 1316 O O . SER A 1 164 ? 5.386 10.127 10.691 1.00 87.56 164 SER A O 1
ATOM 1318 N N . THR A 1 165 ? 3.335 10.646 11.436 1.00 88.75 165 THR A N 1
ATOM 1319 C CA . THR A 1 165 ? 3.575 10.309 12.839 1.00 88.75 165 THR A CA 1
ATOM 1320 C C . THR A 1 165 ? 3.622 8.800 13.073 1.00 88.75 165 THR A C 1
ATOM 1322 O O . THR A 1 165 ? 4.262 8.381 14.041 1.00 88.75 165 THR A O 1
ATOM 1325 N N . TRP A 1 166 ? 3.014 7.985 12.206 1.00 89.69 166 TRP A N 1
ATOM 1326 C CA . TRP A 1 166 ? 3.111 6.525 12.233 1.00 89.69 166 TRP A CA 1
ATOM 1327 C C . TRP A 1 166 ? 4.452 6.054 11.656 1.00 89.69 166 TRP A C 1
ATOM 1329 O O . TRP A 1 166 ? 4.845 6.406 10.545 1.00 89.69 166 TRP A O 1
ATOM 1339 N N . LYS A 1 167 ? 5.194 5.283 12.447 1.00 88.31 167 LYS A N 1
ATOM 1340 C CA . LYS A 1 167 ? 6.516 4.735 12.137 1.00 88.31 167 LYS A CA 1
ATOM 1341 C C . LYS A 1 167 ? 6.390 3.281 11.702 1.00 88.31 167 LYS A C 1
ATOM 1343 O O . LYS A 1 167 ? 5.431 2.603 12.050 1.00 88.31 167 LYS A O 1
ATOM 1348 N N . ALA A 1 168 ? 7.407 2.778 11.011 1.00 85.06 168 ALA A N 1
ATOM 1349 C CA . ALA A 1 168 ? 7.419 1.434 10.426 1.00 85.06 168 ALA A CA 1
ATOM 1350 C C . ALA A 1 168 ? 7.006 0.320 11.403 1.00 85.06 168 ALA A C 1
ATOM 1352 O O . ALA A 1 168 ? 6.209 -0.544 11.059 1.00 85.06 168 ALA A O 1
ATOM 1353 N N . ALA A 1 169 ? 7.526 0.356 12.635 1.00 88.25 169 ALA A N 1
ATOM 1354 C CA . ALA A 1 169 ? 7.192 -0.629 13.662 1.00 88.25 169 ALA A CA 1
ATOM 1355 C C . ALA A 1 169 ? 5.695 -0.616 14.014 1.00 88.25 169 ALA A C 1
ATOM 1357 O O . ALA A 1 169 ? 5.095 -1.663 14.215 1.00 88.25 169 ALA A O 1
ATOM 1358 N N . GLU A 1 170 ? 5.078 0.565 14.035 1.00 90.75 170 GLU A N 1
ATOM 1359 C CA . GLU A 1 170 ? 3.652 0.717 14.319 1.00 90.75 170 GLU A CA 1
ATOM 1360 C C . GLU A 1 170 ? 2.819 0.267 13.114 1.00 90.75 170 GLU A C 1
ATOM 1362 O O . GLU A 1 170 ? 1.835 -0.437 13.296 1.00 90.75 170 GLU A O 1
ATOM 1367 N N . ILE A 1 171 ? 3.259 0.576 11.889 1.00 90.56 171 ILE A N 1
ATOM 1368 C CA . ILE A 1 171 ? 2.622 0.105 10.650 1.00 90.56 171 ILE A CA 1
ATOM 1369 C C . ILE A 1 171 ? 2.575 -1.425 10.590 1.00 90.56 171 ILE A C 1
ATOM 1371 O O . ILE A 1 171 ? 1.537 -1.978 10.246 1.00 90.56 171 ILE A O 1
ATOM 1375 N N . LYS A 1 172 ? 3.656 -2.118 10.975 1.00 88.94 172 LYS A N 1
ATOM 1376 C CA . LYS A 1 172 ? 3.684 -3.590 11.050 1.00 88.94 172 LYS A CA 1
ATOM 1377 C C . LYS A 1 172 ? 2.620 -4.139 11.999 1.00 88.94 172 LYS A C 1
ATOM 1379 O O . LYS A 1 172 ? 1.911 -5.076 11.649 1.00 88.94 172 LYS A O 1
ATOM 1384 N N . ILE A 1 173 ? 2.504 -3.543 13.185 1.00 92.12 173 ILE A N 1
ATOM 1385 C CA . ILE A 1 173 ? 1.537 -3.966 14.204 1.00 92.12 173 ILE A CA 1
ATOM 1386 C C . ILE A 1 173 ? 0.108 -3.696 13.738 1.00 92.12 173 ILE A C 1
ATOM 1388 O O . ILE A 1 173 ? -0.751 -4.558 13.895 1.00 92.12 173 ILE A O 1
ATOM 1392 N N . ILE A 1 174 ? -0.142 -2.527 13.141 1.00 93.00 174 ILE A N 1
ATOM 1393 C CA . ILE A 1 174 ? -1.453 -2.193 12.576 1.00 93.00 174 ILE A CA 1
ATOM 1394 C C . ILE A 1 174 ? -1.804 -3.182 11.473 1.00 93.00 174 ILE A C 1
ATOM 1396 O O . ILE A 1 174 ? -2.897 -3.730 11.492 1.00 93.00 174 ILE A O 1
ATOM 1400 N N . MET A 1 175 ? -0.880 -3.441 10.547 1.00 91.06 175 MET A N 1
ATOM 1401 C CA . MET A 1 175 ? -1.099 -4.388 9.460 1.00 91.06 175 MET A CA 1
ATOM 1402 C C . MET A 1 175 ? -1.445 -5.772 10.009 1.00 91.06 175 MET A C 1
ATOM 1404 O O . MET A 1 175 ? -2.471 -6.322 9.633 1.00 91.06 175 MET A O 1
ATOM 1408 N N . TRP A 1 176 ? -0.656 -6.289 10.956 1.00 91.12 176 TRP A N 1
ATOM 1409 C CA . TRP A 1 176 ? -0.944 -7.562 11.616 1.00 91.12 176 TRP A CA 1
ATOM 1410 C C . TRP A 1 176 ? -2.323 -7.567 12.291 1.00 91.12 176 TRP A C 1
ATOM 1412 O O . TRP A 1 176 ? -3.082 -8.520 12.139 1.00 91.12 176 TRP A O 1
ATOM 1422 N N . PHE A 1 177 ? -2.685 -6.495 12.999 1.00 93.88 177 PHE A N 1
ATOM 1423 C CA . PHE A 1 177 ? -3.991 -6.394 13.643 1.00 93.88 177 PHE A CA 1
ATOM 1424 C C . PHE A 1 177 ? -5.139 -6.372 12.629 1.00 93.88 177 PHE A C 1
ATOM 1426 O O . PHE A 1 177 ? -6.108 -7.104 12.813 1.00 93.88 177 PHE A O 1
ATOM 1433 N N . LEU A 1 178 ? -5.038 -5.579 11.557 1.00 92.62 178 LEU A N 1
ATOM 1434 C CA . LEU A 1 178 ? -6.060 -5.560 10.508 1.00 92.62 178 LEU A CA 1
ATOM 1435 C C . LEU A 1 178 ? -6.140 -6.917 9.802 1.00 92.62 178 LEU A C 1
ATOM 1437 O O . LEU A 1 178 ? -7.228 -7.357 9.469 1.00 92.62 178 LEU A O 1
ATOM 1441 N N . THR A 1 179 ? -5.029 -7.635 9.643 1.00 88.50 179 THR A N 1
ATOM 1442 C CA . THR A 1 179 ? -5.040 -9.017 9.148 1.00 88.50 179 THR A CA 1
ATOM 1443 C C . THR A 1 179 ? -5.851 -9.931 10.072 1.00 88.50 179 THR A C 1
ATOM 1445 O O . THR A 1 179 ? -6.743 -10.632 9.603 1.00 88.50 179 THR A O 1
ATOM 1448 N N . VAL A 1 180 ? -5.606 -9.903 11.385 1.00 90.31 180 VAL A N 1
ATOM 1449 C CA . VAL A 1 180 ? -6.405 -10.686 12.348 1.00 90.31 180 VAL A CA 1
ATOM 1450 C C . VAL A 1 180 ? -7.880 -10.287 12.274 1.00 90.31 180 VAL A C 1
ATOM 1452 O O . VAL A 1 180 ? -8.751 -11.151 12.196 1.00 90.31 180 VAL A O 1
ATOM 1455 N N . LYS A 1 181 ? -8.163 -8.982 12.216 1.00 92.56 181 LYS A N 1
ATOM 1456 C CA . LYS A 1 181 ? -9.530 -8.463 12.179 1.00 92.56 181 LYS A CA 1
ATOM 1457 C C . LYS A 1 181 ? -10.275 -8.850 10.903 1.00 92.56 181 LYS A C 1
ATOM 1459 O O . LYS A 1 181 ? -11.441 -9.213 10.968 1.00 92.56 181 LYS A O 1
ATOM 1464 N N . ALA A 1 182 ? -9.598 -8.814 9.761 1.00 88.88 182 ALA A N 1
ATOM 1465 C CA . ALA A 1 182 ? -10.127 -9.258 8.478 1.00 88.88 182 ALA A CA 1
ATOM 1466 C C . ALA A 1 182 ? -10.592 -10.719 8.542 1.00 88.88 182 ALA A C 1
ATOM 1468 O O . ALA A 1 182 ? -11.703 -11.028 8.118 1.00 88.88 182 ALA A O 1
ATOM 1469 N N . VAL A 1 183 ? -9.768 -11.600 9.125 1.00 87.12 183 VAL A N 1
ATOM 1470 C CA . VAL A 1 183 ? -10.119 -13.015 9.315 1.00 87.12 183 VAL A CA 1
ATOM 1471 C C . VAL A 1 183 ? -11.350 -13.142 10.212 1.00 87.12 183 VAL A C 1
ATOM 1473 O O . VAL A 1 183 ? -12.305 -13.803 9.817 1.00 87.12 183 VAL A O 1
ATOM 1476 N N . GLU A 1 184 ? -11.383 -12.453 11.357 1.00 88.69 184 GLU A N 1
ATOM 1477 C CA . GLU A 1 184 ? -12.551 -12.453 12.254 1.00 88.69 184 GLU A CA 1
ATOM 1478 C C . GLU A 1 184 ? -13.839 -12.040 11.523 1.00 88.69 184 GLU A C 1
ATOM 1480 O O . GLU A 1 184 ? -14.852 -12.736 11.617 1.00 88.69 184 GLU A O 1
ATOM 1485 N N . LEU A 1 185 ? -13.784 -10.949 10.750 1.00 86.38 185 LEU A N 1
ATOM 1486 C CA . LEU A 1 185 ? -14.917 -10.452 9.967 1.00 86.38 185 LEU A CA 1
ATOM 1487 C C . LEU A 1 185 ? -15.384 -11.481 8.929 1.00 86.38 185 LEU A C 1
ATOM 1489 O O . LEU A 1 185 ? -16.585 -11.701 8.799 1.00 86.38 185 LEU A O 1
ATOM 1493 N N . THR A 1 186 ? -14.457 -12.159 8.245 1.00 83.00 186 THR A N 1
ATOM 1494 C CA . THR A 1 186 ? -14.799 -13.198 7.255 1.00 83.00 186 THR A CA 1
ATOM 1495 C C . THR A 1 186 ? -15.367 -14.469 7.885 1.00 83.00 186 THR A C 1
ATOM 1497 O O . THR A 1 186 ? -16.221 -15.109 7.293 1.00 83.00 186 THR A O 1
ATOM 1500 N N . THR A 1 187 ? -14.930 -14.838 9.093 1.00 80.62 187 THR A N 1
ATOM 1501 C CA . THR A 1 187 ? -15.449 -16.027 9.792 1.00 80.62 187 THR A CA 1
ATOM 1502 C C . THR A 1 187 ? -16.807 -15.796 10.448 1.00 80.62 187 THR A C 1
ATOM 1504 O O . THR A 1 187 ? -17.518 -16.756 10.726 1.00 80.62 187 THR A O 1
ATOM 1507 N N . GLY A 1 188 ? -17.151 -14.538 10.735 1.00 71.75 188 GLY A N 1
ATOM 1508 C CA . GLY A 1 188 ? -18.395 -14.165 11.408 1.00 71.75 188 GLY A CA 1
ATOM 1509 C C . GLY A 1 188 ? -19.518 -13.721 10.472 1.00 71.75 188 GLY A C 1
ATOM 1510 O O . GLY A 1 188 ? -20.615 -13.451 10.954 1.00 71.75 188 GLY A O 1
ATOM 1511 N N . THR A 1 189 ? -19.264 -13.608 9.167 1.00 60.84 189 THR A N 1
ATOM 1512 C CA . THR A 1 189 ? -20.259 -13.159 8.188 1.00 60.84 189 THR A CA 1
ATOM 1513 C C . THR A 1 189 ? -20.411 -14.186 7.067 1.00 60.84 189 THR A C 1
ATOM 1515 O O . THR A 1 189 ? -19.427 -14.597 6.468 1.00 60.84 189 THR A O 1
ATOM 1518 N N . ASP A 1 190 ? -21.653 -14.558 6.734 1.00 58.34 190 ASP A N 1
ATOM 1519 C CA . ASP A 1 190 ? -21.971 -15.348 5.526 1.00 58.34 190 ASP A CA 1
ATOM 1520 C C . ASP A 1 190 ? -21.823 -14.520 4.231 1.00 58.34 190 ASP A C 1
ATOM 1522 O O . ASP A 1 190 ? -22.063 -14.999 3.122 1.00 58.34 190 ASP A O 1
ATOM 1526 N N . ALA A 1 191 ? -21.452 -13.243 4.357 1.00 53.38 191 ALA A N 1
ATOM 1527 C CA . ALA A 1 191 ? -21.222 -12.360 3.232 1.00 53.38 191 ALA A CA 1
ATOM 1528 C C . ALA A 1 191 ? -19.886 -12.710 2.553 1.00 53.38 191 ALA A C 1
ATOM 1530 O O . ALA A 1 191 ? -18.880 -12.903 3.242 1.00 53.38 191 ALA A O 1
ATOM 1531 N N . PRO A 1 192 ? -19.820 -12.731 1.209 1.00 50.16 192 PRO A N 1
ATOM 1532 C CA . PRO A 1 192 ? -18.569 -12.911 0.486 1.00 50.16 192 PRO A CA 1
ATOM 1533 C C . PRO A 1 192 ? -17.672 -11.684 0.701 1.00 50.16 192 PRO A C 1
ATOM 1535 O O . PRO A 1 192 ? -17.632 -10.753 -0.097 1.00 50.16 192 PRO A O 1
ATOM 1538 N N . CYS A 1 193 ? -16.912 -11.678 1.794 1.00 49.44 193 CYS A N 1
ATOM 1539 C CA . CYS A 1 193 ? -15.842 -10.720 2.063 1.00 49.44 193 CYS A CA 1
ATOM 1540 C C . CYS A 1 193 ? -14.594 -11.074 1.221 1.00 49.44 193 CYS A C 1
ATOM 1542 O O . CYS A 1 193 ? -13.467 -11.109 1.717 1.00 49.44 193 CYS A O 1
ATOM 1544 N N . SER A 1 194 ? -14.789 -11.440 -0.051 1.00 48.31 194 SER A N 1
ATOM 1545 C CA . SER A 1 194 ? -13.748 -12.078 -0.858 1.00 48.31 194 SER A CA 1
ATOM 1546 C C . SER A 1 194 ? -12.753 -11.083 -1.433 1.00 48.31 194 SER A C 1
ATOM 1548 O O . SER A 1 194 ? -11.582 -11.419 -1.520 1.00 48.31 194 SER A O 1
ATOM 1550 N N . ASP A 1 195 ? -13.150 -9.851 -1.758 1.00 48.69 195 ASP A N 1
ATOM 1551 C CA . ASP A 1 195 ? -12.314 -9.032 -2.652 1.00 48.69 195 ASP A CA 1
ATOM 1552 C C . ASP A 1 195 ? -11.433 -8.013 -1.913 1.00 48.69 195 ASP A C 1
ATOM 1554 O O . ASP A 1 195 ? -10.272 -7.800 -2.276 1.00 48.69 195 ASP A O 1
ATOM 1558 N N . VAL A 1 196 ? -11.938 -7.432 -0.820 1.00 45.22 196 VAL A N 1
ATOM 1559 C CA . VAL A 1 196 ? -11.217 -6.417 -0.028 1.00 45.22 196 VAL A CA 1
ATOM 1560 C C . VAL A 1 196 ? -10.144 -7.056 0.855 1.00 45.22 196 VAL A C 1
ATOM 1562 O O . VAL A 1 196 ? -9.005 -6.584 0.906 1.00 45.22 196 VAL A O 1
ATOM 1565 N N . CYS A 1 197 ? -10.471 -8.181 1.497 1.00 48.16 197 CYS A N 1
ATOM 1566 C CA . CYS A 1 197 ? -9.510 -8.939 2.292 1.00 48.16 197 CYS A CA 1
ATOM 1567 C C . CYS A 1 197 ? -8.440 -9.587 1.401 1.00 48.16 197 CYS A C 1
ATOM 1569 O O . CYS A 1 197 ? -7.262 -9.532 1.739 1.00 48.16 197 CYS A O 1
ATOM 1571 N N . TYR A 1 198 ? -8.776 -10.109 0.215 1.00 45.16 198 TYR A N 1
ATOM 1572 C CA . TYR A 1 198 ? -7.759 -10.701 -0.666 1.00 45.16 198 TYR A CA 1
ATOM 1573 C C . TYR A 1 198 ? -6.726 -9.690 -1.174 1.00 45.16 198 TYR A C 1
ATOM 1575 O O . TYR A 1 198 ? -5.547 -10.031 -1.252 1.00 45.16 198 TYR A O 1
ATOM 1583 N N . ALA A 1 199 ? -7.112 -8.453 -1.502 1.00 45.75 199 ALA A N 1
ATOM 1584 C CA . ALA A 1 199 ? -6.174 -7.469 -2.053 1.00 45.75 199 ALA A CA 1
ATOM 1585 C C . ALA A 1 199 ? -5.076 -7.070 -1.048 1.00 45.75 199 ALA A C 1
ATOM 1587 O O . ALA A 1 199 ? -3.907 -6.966 -1.424 1.00 45.75 199 ALA A O 1
ATOM 1588 N N . CYS A 1 200 ? -5.421 -6.929 0.236 1.00 47.47 200 CYS A N 1
ATOM 1589 C CA . CYS A 1 200 ? -4.440 -6.688 1.298 1.00 47.47 200 CYS A CA 1
ATOM 1590 C C . CYS A 1 200 ? -3.525 -7.884 1.568 1.00 47.47 200 CYS A C 1
ATOM 1592 O O . CYS A 1 200 ? -2.380 -7.694 1.971 1.00 47.47 200 CYS A O 1
ATOM 1594 N N . PHE A 1 201 ? -4.007 -9.106 1.353 1.00 52.53 201 PHE A N 1
ATOM 1595 C CA . PHE A 1 201 ? -3.287 -10.325 1.713 1.00 52.53 201 PHE A CA 1
ATOM 1596 C C . PHE A 1 201 ? -2.432 -10.878 0.564 1.00 52.53 201 PHE A C 1
ATOM 1598 O O . PHE A 1 201 ? -1.283 -11.252 0.790 1.00 52.53 201 PHE A O 1
ATOM 1605 N N . VAL A 1 202 ? -2.932 -10.866 -0.676 1.00 48.91 202 VAL A N 1
ATOM 1606 C CA . VAL A 1 202 ? -2.227 -11.392 -1.863 1.00 48.91 202 VAL A CA 1
ATOM 1607 C C . VAL A 1 202 ? -1.103 -10.467 -2.331 1.00 48.91 202 VAL A C 1
ATOM 1609 O O . VAL A 1 202 ? -0.112 -10.937 -2.891 1.00 48.91 202 VAL A O 1
ATOM 1612 N N . LEU A 1 203 ? -1.213 -9.156 -2.090 1.00 48.03 203 LEU A N 1
ATOM 1613 C CA . LEU A 1 203 ? -0.144 -8.217 -2.437 1.00 48.03 203 LEU A CA 1
ATOM 1614 C C . LEU A 1 203 ? 0.992 -8.189 -1.401 1.00 48.03 203 LEU A C 1
ATOM 1616 O O . LEU A 1 203 ? 2.097 -7.776 -1.753 1.00 48.03 203 LEU A O 1
ATOM 1620 N N . LEU A 1 204 ? 0.751 -8.619 -0.153 1.00 48.22 204 LEU A N 1
ATOM 1621 C CA . LEU A 1 204 ? 1.689 -8.408 0.961 1.00 48.22 204 LEU A CA 1
ATOM 1622 C C . LEU A 1 204 ? 2.301 -9.687 1.549 1.00 48.22 204 LEU A C 1
ATOM 1624 O O . LEU A 1 204 ? 3.399 -9.619 2.104 1.00 48.22 204 LEU A O 1
ATOM 1628 N N . LEU A 1 205 ? 1.650 -10.846 1.413 1.00 41.47 205 LEU A N 1
ATOM 1629 C CA . LEU A 1 205 ? 2.179 -12.131 1.873 1.00 41.47 205 LEU A CA 1
ATOM 1630 C C . LEU A 1 205 ? 2.312 -13.093 0.684 1.00 41.47 205 LEU A C 1
ATOM 1632 O O . LEU A 1 205 ? 1.382 -13.215 -0.114 1.00 41.47 205 LEU A O 1
ATOM 1636 N N . PRO A 1 206 ? 3.454 -13.789 0.518 1.00 37.72 206 PRO A N 1
ATOM 1637 C CA . PRO A 1 206 ? 3.553 -14.831 -0.489 1.00 37.72 206 PRO A CA 1
ATOM 1638 C C . PRO A 1 206 ? 2.539 -15.927 -0.150 1.00 37.72 206 PRO A C 1
ATOM 1640 O O . PRO A 1 206 ? 2.668 -16.599 0.870 1.00 37.72 206 PRO A O 1
ATOM 1643 N N . VAL A 1 207 ? 1.535 -16.112 -1.009 1.00 37.06 207 VAL A N 1
ATOM 1644 C CA . VAL A 1 207 ? 0.646 -17.275 -0.955 1.00 37.06 207 VAL A CA 1
ATOM 1645 C C . VAL A 1 207 ? 1.506 -18.516 -1.219 1.00 37.06 207 VAL A C 1
ATOM 1647 O O . VAL A 1 207 ? 1.810 -18.853 -2.362 1.00 37.06 207 VAL A O 1
ATOM 1650 N N . ARG A 1 208 ? 1.954 -19.169 -0.146 1.00 37.66 208 ARG A N 1
ATOM 1651 C CA . ARG A 1 208 ? 2.358 -20.577 -0.139 1.00 37.66 208 ARG A CA 1
ATOM 1652 C C . ARG A 1 208 ? 1.325 -21.356 0.665 1.00 37.66 208 ARG A C 1
ATOM 1654 O O . ARG A 1 208 ? 0.747 -20.836 1.614 1.00 37.66 208 ARG A O 1
ATOM 1661 N N . SER A 1 209 ? 1.077 -22.586 0.233 1.00 37.84 209 SER A N 1
ATOM 1662 C CA . SER A 1 209 ? 0.115 -23.519 0.815 1.00 37.84 209 SER A CA 1
ATOM 1663 C C . SER A 1 209 ? 0.245 -23.617 2.340 1.00 37.84 209 SER A C 1
ATOM 1665 O O . SER A 1 209 ? 1.290 -24.017 2.839 1.00 37.84 209 SER A O 1
ATOM 1667 N N . SER A 1 210 ? -0.825 -23.215 3.026 1.00 39.25 210 SER A N 1
ATOM 1668 C CA . SER A 1 210 ? -1.400 -23.626 4.323 1.00 39.25 210 SER A CA 1
ATOM 1669 C C . SER A 1 210 ? -0.582 -24.194 5.504 1.00 39.25 210 SER A C 1
ATOM 1671 O O . SER A 1 210 ? -1.224 -24.499 6.503 1.00 39.25 210 SER A O 1
ATOM 1673 N N . SER A 1 211 ? 0.747 -24.339 5.496 1.00 34.50 211 SER A N 1
ATOM 1674 C CA . SER A 1 211 ? 1.453 -25.026 6.602 1.00 34.50 211 SER A CA 1
ATOM 1675 C C . SER A 1 211 ? 2.524 -24.235 7.358 1.00 34.50 211 SER A C 1
ATOM 1677 O O . SER A 1 211 ? 2.890 -24.673 8.442 1.00 34.50 211 SER A O 1
ATOM 1679 N N . ASP A 1 212 ? 2.960 -23.056 6.902 1.00 33.06 212 ASP A N 1
ATOM 1680 C CA . ASP A 1 212 ? 4.054 -22.331 7.571 1.00 33.06 212 ASP A CA 1
ATOM 1681 C C . ASP A 1 212 ? 3.619 -20.946 8.080 1.00 33.06 212 ASP A C 1
ATOM 1683 O O . ASP A 1 212 ? 3.554 -19.965 7.334 1.00 33.06 212 ASP A O 1
ATOM 1687 N N . VAL A 1 213 ? 3.332 -20.854 9.384 1.00 32.81 213 VAL A N 1
ATOM 1688 C CA . VAL A 1 213 ? 3.138 -19.575 10.084 1.00 32.81 213 VAL A CA 1
ATOM 1689 C C . VAL A 1 213 ? 4.511 -18.970 10.370 1.00 32.81 213 VAL A C 1
ATOM 1691 O O . VAL A 1 213 ? 5.232 -19.425 11.256 1.00 32.81 213 VAL A O 1
ATOM 1694 N N . TRP A 1 214 ? 4.873 -17.912 9.646 1.00 34.25 214 TRP A N 1
ATOM 1695 C CA . TRP A 1 214 ? 6.047 -17.112 9.987 1.00 34.25 214 TRP A CA 1
ATOM 1696 C C . TRP A 1 214 ? 5.779 -16.311 11.268 1.00 34.25 214 TRP A C 1
ATOM 1698 O O . TRP A 1 214 ? 5.056 -15.313 11.259 1.00 34.25 214 TRP A O 1
ATOM 1708 N N . LEU A 1 215 ? 6.403 -16.721 12.373 1.00 27.69 215 LEU A N 1
ATOM 1709 C CA . LEU A 1 215 ? 6.688 -15.835 13.501 1.00 27.69 215 LEU A CA 1
ATOM 1710 C C . LEU A 1 215 ? 7.805 -14.882 13.059 1.00 27.69 215 LEU A C 1
ATOM 1712 O O . LEU A 1 215 ? 8.983 -15.227 13.100 1.00 27.69 215 LEU A O 1
ATOM 1716 N N . PHE A 1 216 ? 7.434 -13.691 12.592 1.00 31.8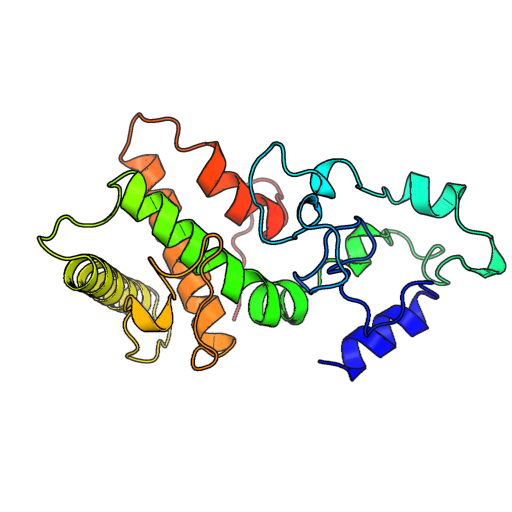8 216 PHE A N 1
ATOM 1717 C CA . PHE A 1 216 ? 8.391 -12.605 12.394 1.00 31.88 216 PHE A CA 1
ATOM 1718 C C . PHE A 1 216 ? 8.814 -12.073 13.772 1.00 31.88 216 PHE A C 1
ATOM 1720 O O . PHE A 1 216 ? 8.107 -11.252 14.360 1.00 31.88 216 PHE A O 1
ATOM 1727 N N . ALA A 1 217 ? 9.925 -12.602 14.291 1.00 27.86 217 ALA A N 1
ATOM 1728 C CA . ALA A 1 217 ? 10.682 -12.022 15.401 1.00 27.86 217 ALA A CA 1
ATOM 1729 C C . ALA A 1 217 ? 11.511 -10.816 14.926 1.00 27.86 217 ALA A C 1
ATOM 1731 O O . ALA A 1 217 ? 11.991 -10.846 13.767 1.00 27.86 217 ALA A O 1
#

Foldseek 3Di:
DLVVLQCLCVQFLPPDHSPAQALAPFWRQGDDDPPDDPLSDPLPLDPPRVRVVGGQWQVNCVVPAPPVSGRPCPPPPPDGSVVSNDPCQPSPLVHDLQQLLLVLVLVCVVVVVFDDDPDPQVRQQVLLVVLVVVCVVVVHDADPDTDGCVQQVPPPDPRTGGHPVDDSSNSVSSLVSVLVSLVVSVVPDPDCPPRSSCSSDVVNDPDDPDDDDDPPD

Sequence (217 aa):
MKYDLKARVQCNFFSRHYGCNLVCESCFACKPADSTEPLMNYRNFNLSAAHRLSRISHRTYVALTPPEQLSPWICMSGWTLESCTRDPMHVIYLGVCRDILPSVLAQWLDADLLPQANTLHERLRLLSIEMHKTCKRARLSCRRKFFTPANCNLGKAEFPELASTWKAAEIKIIMWFLTVKAVELTTGTDAPCSDVCYACFVLLLPVRSSSDVWLFA

Radius of gyration: 19.0 Å; chains: 1; bounding box: 46×42×49 Å